Protein AF-A0A7C1ETW9-F1 (afdb_monomer)

Solvent-accessible surface area (backbone atoms only — not comparable to full-atom values): 16913 Å² total; per-residue (Å²): 111,70,70,61,53,53,51,49,53,52,51,53,52,51,51,51,52,53,52,58,60,68,68,52,69,71,75,33,22,72,54,24,80,70,18,34,13,41,80,40,80,88,34,88,60,60,20,24,70,66,43,73,58,53,55,45,77,52,32,39,88,67,91,63,91,56,88,78,42,57,6,55,60,58,60,41,46,65,45,70,91,79,63,48,72,44,74,64,45,57,47,67,45,65,54,98,47,39,78,66,53,90,53,72,41,72,74,37,26,54,56,47,34,53,24,32,33,62,46,38,70,42,66,44,74,57,64,57,84,84,54,42,91,73,77,72,52,47,41,37,42,94,58,42,38,42,67,65,42,52,50,41,60,48,101,83,70,48,78,39,75,17,97,57,34,68,20,47,40,81,78,39,51,60,95,80,49,83,76,40,75,46,82,89,52,39,39,58,52,45,42,74,74,72,28,40,38,44,49,76,82,66,39,92,87,77,72,52,70,97,68,101,74,88,83,76,61,44,41,30,55,44,58,48,33,43,71,25,67,75,35,36,79,74,58,32,44,42,81,72,53,98,59,60,50,36,74,97,82,49,38,28,34,33,57,60,30,53,33,31,70,39,41,29,25,74,36,57,92,78,76,20,42,62,56,19,60,84,26,26,66,53,46,48,63,94,49,48,47,56,58,26,37,30,64,130

Radius of gyration: 21.65 Å; Cα contacts (8 Å, |Δi|>4): 475; chains: 1; bounding box: 53×73×48 Å

Foldseek 3Di:
DVVVVVVVVVVVVVVVVVVVVVVDDQQLLCQACQQQACPPPVNPFRHWVFHHDRCQLFAPPDPADDPPGGFFDLQWDQPVVVRDTFGAAEQFADDPLFDGDRGADPQQSSLCCFLQLAHFSQRTNDDPPRQDDDDCSTHTPPRCRHRNSLWDAPPVRHTPRRPSNQFDCVVAVPPPCPPQPDPPDRVNVCCRPPHTYNDDDAPPVPGDDPDDPNDATFQTQQVSLQPGVVSCVPFVWDAFDQFAADDPVSRGHHPRRFADSSQAQDCVVVVHNVLSPPRTSDGCVVHVVVVRTHDD

Structure (mmCIF, N/CA/C/O backbone):
data_AF-A0A7C1ETW9-F1
#
_entry.id   AF-A0A7C1ETW9-F1
#
loop_
_atom_site.group_PDB
_atom_site.id
_atom_site.type_symbol
_atom_site.label_atom_id
_atom_site.label_alt_id
_atom_site.label_comp_id
_atom_site.label_asym_id
_atom_site.label_entity_id
_atom_site.label_seq_id
_atom_site.pdbx_PDB_ins_code
_atom_site.Cartn_x
_atom_site.Cartn_y
_atom_site.Cartn_z
_atom_site.occupancy
_atom_site.B_iso_or_equiv
_atom_site.auth_seq_id
_atom_site.auth_comp_id
_atom_site.auth_asym_id
_atom_site.auth_atom_id
_atom_site.pdbx_PDB_model_num
ATOM 1 N N . MET A 1 1 ? 30.044 -45.423 -2.622 1.00 66.69 1 MET A N 1
ATOM 2 C CA . MET A 1 1 ? 30.093 -43.988 -2.245 1.00 66.69 1 MET A CA 1
ATOM 3 C C . MET A 1 1 ? 29.626 -43.046 -3.354 1.00 66.69 1 MET A C 1
ATOM 5 O O . MET A 1 1 ? 28.682 -42.313 -3.108 1.00 66.69 1 MET A O 1
ATOM 9 N N . LYS A 1 2 ? 30.180 -43.100 -4.577 1.00 70.44 2 LYS A N 1
ATOM 10 C CA . LYS A 1 2 ? 29.860 -42.156 -5.676 1.00 70.44 2 LYS A CA 1
ATOM 11 C C . LYS A 1 2 ? 28.358 -41.990 -5.989 1.00 70.44 2 LYS A C 1
ATOM 13 O O . LYS A 1 2 ? 27.883 -40.871 -6.111 1.00 70.44 2 LYS A O 1
ATOM 18 N N . ARG A 1 3 ? 27.584 -43.083 -6.014 1.00 74.62 3 ARG A N 1
ATOM 19 C CA . ARG A 1 3 ? 26.132 -43.047 -6.294 1.00 74.62 3 ARG A CA 1
ATOM 20 C C . ARG A 1 3 ? 25.307 -42.333 -5.210 1.00 74.62 3 ARG A C 1
ATOM 22 O O . ARG A 1 3 ? 24.338 -41.666 -5.540 1.00 74.62 3 ARG A O 1
ATOM 29 N N . LYS A 1 4 ? 25.712 -42.433 -3.936 1.00 75.75 4 LYS A N 1
ATOM 30 C CA . LYS A 1 4 ? 25.051 -41.734 -2.817 1.00 75.75 4 LYS A CA 1
ATOM 31 C C . LYS A 1 4 ? 25.375 -40.234 -2.818 1.00 75.75 4 LYS A C 1
ATOM 33 O O . LYS A 1 4 ? 24.502 -39.434 -2.523 1.00 75.75 4 LYS A O 1
ATOM 38 N N . VAL A 1 5 ? 26.598 -39.869 -3.215 1.00 81.56 5 VAL A N 1
ATOM 39 C CA . VAL A 1 5 ? 27.032 -38.466 -3.355 1.00 81.56 5 VAL A CA 1
ATOM 40 C C . VAL A 1 5 ? 26.289 -37.767 -4.496 1.0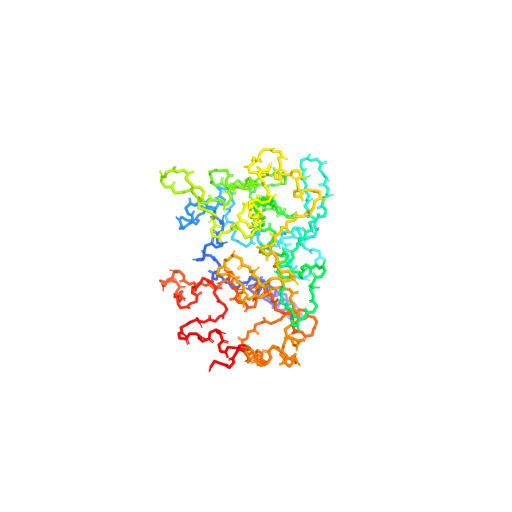0 81.56 5 VAL A C 1
ATOM 42 O O . VAL A 1 5 ? 25.775 -36.674 -4.302 1.00 81.56 5 VAL A O 1
ATOM 45 N N . ILE A 1 6 ? 26.151 -38.420 -5.656 1.00 86.44 6 ILE A N 1
ATOM 46 C CA . ILE A 1 6 ? 25.384 -37.872 -6.790 1.00 86.44 6 ILE A CA 1
ATOM 47 C C . ILE A 1 6 ? 23.911 -37.682 -6.409 1.00 86.44 6 ILE A C 1
ATOM 49 O O . ILE A 1 6 ? 23.342 -36.631 -6.686 1.00 86.44 6 ILE A O 1
ATOM 53 N N . LEU A 1 7 ? 23.309 -38.664 -5.728 1.00 86.88 7 LEU A N 1
ATOM 54 C CA . LEU A 1 7 ? 21.920 -38.566 -5.275 1.00 86.88 7 LEU A CA 1
ATOM 55 C C . LEU A 1 7 ? 21.718 -37.381 -4.318 1.00 86.88 7 LEU A C 1
ATOM 57 O O . LEU A 1 7 ? 20.738 -36.659 -4.447 1.00 86.88 7 LEU A O 1
ATOM 61 N N . PHE A 1 8 ? 22.659 -37.158 -3.396 1.00 88.69 8 PHE A N 1
ATOM 62 C CA . PHE A 1 8 ? 22.606 -36.041 -2.454 1.00 88.69 8 PHE A CA 1
ATOM 63 C C . PHE A 1 8 ? 22.725 -34.684 -3.159 1.00 88.69 8 PHE A C 1
ATOM 65 O O . PHE A 1 8 ? 21.945 -33.786 -2.871 1.00 88.69 8 PHE A O 1
ATOM 72 N N . ILE A 1 9 ? 23.636 -34.543 -4.128 1.00 89.81 9 ILE A N 1
ATOM 73 C CA . ILE A 1 9 ? 23.789 -33.303 -4.911 1.00 89.81 9 ILE A CA 1
ATOM 74 C C . ILE A 1 9 ? 22.510 -32.994 -5.697 1.00 89.81 9 ILE A C 1
ATOM 76 O O . ILE A 1 9 ? 22.039 -31.861 -5.671 1.00 89.81 9 ILE A O 1
ATOM 80 N N . VAL A 1 10 ? 21.920 -33.998 -6.352 1.00 91.69 10 VAL A N 1
ATOM 81 C CA . VAL A 1 10 ? 20.666 -33.831 -7.102 1.00 91.69 10 VAL A CA 1
ATOM 82 C C . VAL A 1 10 ? 19.517 -33.452 -6.168 1.00 91.69 10 VAL A C 1
ATOM 84 O O . VAL A 1 10 ? 18.762 -32.539 -6.487 1.00 91.69 10 VAL A O 1
ATOM 87 N N . LEU A 1 11 ? 19.405 -34.092 -4.999 1.00 89.56 11 LEU A N 1
ATOM 88 C CA . LEU A 1 11 ? 18.359 -33.775 -4.026 1.00 89.56 11 LEU A CA 1
ATOM 89 C C . LEU A 1 11 ? 18.502 -32.341 -3.496 1.00 89.56 11 LEU A C 1
ATOM 91 O O . LEU A 1 11 ? 17.522 -31.607 -3.465 1.00 89.56 11 LEU A O 1
ATOM 95 N N . SER A 1 12 ? 19.720 -31.917 -3.151 1.00 83.25 12 SER A N 1
ATOM 96 C CA . SER A 1 12 ? 20.008 -30.547 -2.710 1.00 83.25 12 SER A CA 1
ATOM 97 C C . SER A 1 12 ? 19.714 -29.517 -3.801 1.00 83.25 12 SER A C 1
ATOM 99 O O . SER A 1 12 ? 19.160 -28.460 -3.511 1.00 83.25 12 SER A O 1
ATOM 101 N N . PHE A 1 13 ? 20.018 -29.835 -5.062 1.00 85.31 13 PHE A N 1
ATOM 102 C CA . PHE A 1 13 ? 19.716 -28.966 -6.200 1.00 85.31 13 PHE A CA 1
ATOM 103 C C . PHE A 1 13 ? 18.203 -28.850 -6.442 1.00 85.31 13 PHE A C 1
ATOM 105 O O . PHE A 1 13 ? 17.694 -27.751 -6.645 1.00 85.31 13 PHE A O 1
ATOM 112 N N . ILE A 1 14 ? 17.463 -29.960 -6.335 1.00 82.50 14 ILE A N 1
ATOM 113 C CA . ILE A 1 14 ? 15.994 -29.970 -6.410 1.00 82.50 14 ILE A CA 1
ATOM 114 C C . ILE A 1 14 ? 15.392 -29.161 -5.256 1.00 82.50 14 ILE A C 1
ATOM 116 O O . ILE A 1 14 ? 14.506 -28.346 -5.493 1.00 82.50 14 ILE A O 1
ATOM 120 N N . ILE A 1 15 ? 15.892 -29.324 -4.029 1.00 81.06 15 ILE A N 1
ATOM 121 C CA . ILE A 1 15 ? 15.436 -28.554 -2.862 1.00 81.06 15 ILE A CA 1
ATOM 122 C C . ILE A 1 15 ? 15.690 -27.054 -3.068 1.00 81.06 15 ILE A C 1
ATOM 124 O O . ILE A 1 15 ? 14.794 -26.259 -2.799 1.00 81.06 15 ILE A O 1
ATOM 128 N N . MET A 1 16 ? 16.848 -26.661 -3.613 1.00 69.25 16 MET A N 1
ATOM 129 C CA . MET A 1 16 ? 17.135 -25.263 -3.970 1.00 69.25 16 MET A CA 1
ATOM 130 C C . MET A 1 16 ? 16.163 -24.718 -5.023 1.00 69.25 16 MET A C 1
ATOM 132 O O . MET A 1 16 ? 15.651 -23.614 -4.861 1.00 69.25 16 MET A O 1
ATOM 136 N N . ILE A 1 17 ? 15.876 -25.483 -6.083 1.00 67.69 17 ILE A N 1
ATOM 137 C CA . ILE A 1 17 ? 14.927 -25.083 -7.137 1.00 67.69 17 ILE A CA 1
ATOM 138 C C . ILE A 1 17 ? 13.514 -24.919 -6.569 1.00 67.69 17 ILE A C 1
ATOM 140 O O . ILE A 1 17 ? 12.827 -23.947 -6.880 1.00 67.69 17 ILE A O 1
ATOM 144 N N . VAL A 1 18 ? 13.085 -25.845 -5.712 1.00 60.91 18 VAL A N 1
ATOM 145 C CA . VAL A 1 18 ? 11.775 -25.795 -5.059 1.00 60.91 18 VAL A CA 1
ATOM 146 C C . VAL A 1 18 ? 11.687 -24.581 -4.127 1.00 60.91 18 VAL A C 1
ATOM 148 O O . VAL A 1 18 ? 10.698 -23.855 -4.178 1.00 60.91 18 VAL A O 1
ATOM 151 N N . TYR A 1 19 ? 12.738 -24.277 -3.359 1.00 53.50 19 TYR A N 1
ATOM 152 C CA . TYR A 1 19 ? 12.796 -23.072 -2.521 1.00 53.50 19 TYR A CA 1
ATOM 153 C C . TYR A 1 19 ? 12.704 -21.773 -3.338 1.00 53.50 19 TYR A C 1
ATOM 155 O O . TYR A 1 19 ? 11.988 -20.852 -2.950 1.00 53.50 19 TYR A O 1
ATOM 163 N N . GLN A 1 20 ? 13.362 -21.709 -4.501 1.00 45.72 20 GLN A N 1
ATOM 164 C CA . GLN A 1 20 ? 13.282 -20.559 -5.414 1.00 45.72 20 GLN A CA 1
ATOM 165 C C . GLN A 1 20 ? 11.870 -20.375 -6.003 1.00 45.72 20 GLN A C 1
ATOM 167 O O . GLN A 1 20 ? 11.458 -19.252 -6.292 1.00 45.72 20 GLN A O 1
ATOM 172 N N . ALA A 1 21 ? 11.104 -21.459 -6.169 1.00 43.53 21 ALA A N 1
ATOM 173 C CA . ALA A 1 21 ? 9.725 -21.401 -6.655 1.00 43.53 21 ALA A CA 1
ATOM 174 C C . ALA A 1 21 ? 8.744 -20.852 -5.602 1.00 43.53 21 ALA A C 1
ATOM 176 O O . ALA A 1 21 ? 7.799 -20.159 -5.971 1.00 43.53 21 ALA A O 1
ATOM 177 N N . PHE A 1 22 ? 8.994 -21.100 -4.311 1.00 45.12 22 PHE A N 1
ATOM 178 C CA . PHE A 1 22 ? 8.210 -20.537 -3.201 1.00 45.12 22 PHE A CA 1
ATOM 179 C C . PHE A 1 22 ? 8.608 -19.100 -2.826 1.00 45.12 22 PHE A C 1
ATOM 181 O O . PHE A 1 22 ? 7.833 -18.407 -2.175 1.00 45.12 22 PHE A O 1
ATOM 188 N N . ALA A 1 23 ? 9.787 -18.631 -3.252 1.00 41.75 23 ALA A N 1
ATOM 189 C CA . ALA A 1 23 ? 10.237 -17.250 -3.052 1.00 41.75 23 ALA A CA 1
ATOM 190 C C . ALA A 1 23 ? 9.573 -16.238 -4.009 1.00 41.75 23 ALA A C 1
ATOM 192 O O . ALA A 1 23 ? 9.702 -15.029 -3.822 1.00 41.75 23 ALA A O 1
ATOM 193 N N . LYS A 1 24 ? 8.845 -16.708 -5.031 1.00 45.66 24 LYS A N 1
ATOM 194 C CA . LYS A 1 24 ? 7.970 -15.852 -5.835 1.00 45.66 24 LYS A CA 1
ATOM 195 C C . LYS A 1 24 ? 6.679 -15.638 -5.047 1.00 45.66 24 LYS A C 1
ATOM 197 O O . LYS A 1 24 ? 5.930 -16.589 -4.838 1.00 45.66 24 LYS A O 1
ATOM 202 N N . GLY A 1 25 ? 6.417 -14.399 -4.623 1.00 49.47 25 GLY A N 1
ATOM 203 C CA . GLY A 1 25 ? 5.107 -14.003 -4.096 1.00 49.47 25 GLY A CA 1
ATOM 204 C C . GLY A 1 25 ? 3.966 -14.409 -5.049 1.00 49.47 25 GLY A C 1
ATOM 205 O O . GLY A 1 25 ? 4.223 -14.754 -6.210 1.00 49.47 25 GLY A O 1
ATOM 206 N N . PRO A 1 26 ? 2.702 -14.412 -4.594 1.00 57.88 26 PRO A N 1
ATOM 207 C CA . PRO A 1 26 ? 1.588 -14.924 -5.384 1.00 57.88 26 PRO A CA 1
ATOM 208 C C . PRO A 1 26 ? 1.563 -14.286 -6.781 1.00 57.88 26 PRO A C 1
ATOM 210 O O . PRO A 1 26 ? 1.490 -13.068 -6.930 1.00 57.88 26 PRO A O 1
ATOM 213 N N . SER A 1 27 ? 1.612 -15.117 -7.826 1.00 63.97 27 SER A N 1
ATOM 214 C CA . SER A 1 27 ? 1.715 -14.673 -9.231 1.00 63.97 27 SER A CA 1
ATOM 215 C C . SER A 1 27 ? 0.541 -13.814 -9.734 1.00 63.97 27 SER A C 1
ATOM 217 O O . SER A 1 27 ? 0.575 -13.328 -10.865 1.00 63.97 27 SER A O 1
ATOM 219 N N . GLY A 1 28 ? -0.484 -13.604 -8.901 1.00 78.00 28 GLY A N 1
ATOM 220 C CA . GLY A 1 28 ? -1.681 -12.838 -9.223 1.00 78.00 28 GLY A CA 1
ATOM 221 C C . GLY A 1 28 ? -1.401 -11.380 -9.583 1.00 78.00 28 GLY A C 1
ATOM 222 O O . GLY A 1 28 ? -2.095 -10.851 -10.448 1.00 78.00 28 GLY A O 1
ATOM 223 N N . VAL A 1 29 ? -0.333 -10.772 -9.038 1.00 85.44 29 VAL A N 1
ATOM 224 C CA . VAL A 1 29 ? 0.056 -9.379 -9.341 1.00 85.44 29 VAL A CA 1
ATOM 225 C C . VAL A 1 29 ? 0.230 -9.127 -10.841 1.00 85.44 29 VAL A C 1
ATOM 227 O O . VAL A 1 29 ? -0.135 -8.058 -11.313 1.00 85.44 29 VAL A O 1
ATOM 230 N N . ARG A 1 30 ? 0.675 -10.124 -11.627 1.00 86.06 30 ARG A N 1
ATOM 231 C CA . ARG A 1 30 ? 0.814 -10.021 -13.097 1.00 86.06 30 ARG A CA 1
ATOM 232 C C . ARG A 1 30 ? -0.494 -9.620 -13.786 1.00 86.06 30 ARG A C 1
ATOM 234 O O . ARG A 1 30 ? -0.464 -9.051 -14.874 1.00 86.06 30 ARG A O 1
ATOM 241 N N . TYR A 1 31 ? -1.626 -9.954 -13.186 1.00 80.94 31 TYR A N 1
ATOM 242 C CA . TYR A 1 31 ? -2.938 -9.681 -13.745 1.00 80.94 31 TYR A CA 1
ATOM 243 C C . TYR A 1 31 ? -3.564 -8.416 -13.165 1.00 80.94 31 TYR A C 1
ATOM 245 O O . TYR A 1 31 ? -4.655 -8.053 -13.578 1.00 80.94 31 TYR A O 1
ATOM 253 N N . THR A 1 32 ? -2.922 -7.738 -12.212 1.00 77.94 32 THR A N 1
ATOM 254 C CA . THR A 1 32 ? -3.498 -6.562 -11.554 1.00 77.94 32 THR A CA 1
ATOM 255 C C . THR A 1 32 ? -3.031 -5.262 -12.198 1.00 77.94 32 THR A C 1
ATOM 257 O O . THR A 1 32 ? -2.129 -5.217 -13.036 1.00 77.94 32 THR A O 1
ATOM 260 N N . ARG A 1 33 ? -3.643 -4.159 -11.759 1.00 76.12 33 ARG A N 1
ATOM 261 C CA . ARG A 1 33 ? -3.194 -2.800 -12.093 1.00 76.12 33 ARG A CA 1
ATOM 262 C C . ARG A 1 33 ? -1.789 -2.481 -11.553 1.00 76.12 33 ARG A C 1
ATOM 264 O O . ARG A 1 33 ? -1.193 -1.531 -12.034 1.00 76.12 33 ARG A O 1
ATOM 271 N N . HIS A 1 34 ? -1.266 -3.266 -10.606 1.00 82.31 34 HIS A N 1
ATOM 272 C CA . HIS A 1 34 ? 0.092 -3.119 -10.070 1.00 82.31 34 HIS A CA 1
ATOM 273 C C . HIS A 1 34 ? 1.148 -3.883 -10.885 1.00 82.31 34 HIS A C 1
ATOM 275 O O . HIS A 1 34 ? 2.325 -3.864 -10.534 1.00 82.31 34 HIS A O 1
ATOM 281 N N . ASN A 1 35 ? 0.772 -4.541 -11.988 1.00 85.88 35 ASN A N 1
ATOM 282 C CA . ASN A 1 35 ? 1.758 -5.014 -12.951 1.00 85.88 35 ASN A CA 1
ATOM 283 C C . ASN A 1 35 ? 2.288 -3.834 -13.778 1.00 85.88 35 ASN A C 1
ATOM 285 O O . ASN A 1 35 ? 1.656 -3.401 -14.739 1.00 85.88 35 ASN A O 1
ATOM 289 N N . LEU A 1 36 ? 3.468 -3.341 -13.414 1.00 86.56 36 LEU A N 1
ATOM 290 C CA . LEU A 1 36 ? 4.122 -2.224 -14.097 1.00 86.56 36 LEU A CA 1
ATOM 291 C C . LEU A 1 36 ? 5.063 -2.681 -15.222 1.00 86.56 36 LEU A C 1
ATOM 293 O O . LEU A 1 36 ? 5.757 -1.853 -15.806 1.00 86.56 36 LEU A O 1
ATOM 297 N N . ALA A 1 37 ? 5.112 -3.977 -15.543 1.00 88.12 37 ALA A N 1
ATOM 298 C CA . ALA A 1 37 ? 5.951 -4.469 -16.626 1.00 88.12 37 ALA A CA 1
ATOM 299 C C . ALA A 1 37 ? 5.472 -3.951 -17.991 1.00 88.12 37 ALA A C 1
ATOM 301 O O . ALA A 1 37 ? 4.276 -3.777 -18.238 1.00 88.12 37 ALA A O 1
ATOM 302 N N . ASN A 1 38 ? 6.410 -3.759 -18.912 1.00 88.62 38 ASN A N 1
ATOM 303 C CA . ASN A 1 38 ? 6.169 -3.130 -20.209 1.00 88.62 38 ASN A CA 1
ATOM 304 C C . ASN A 1 38 ? 5.185 -3.863 -21.122 1.00 88.62 38 ASN A C 1
ATOM 306 O O . ASN A 1 38 ? 4.503 -3.240 -21.940 1.00 88.62 38 ASN A O 1
ATOM 310 N N . TRP A 1 39 ? 5.058 -5.172 -20.936 1.00 88.50 39 TRP A N 1
ATOM 311 C CA . TRP A 1 39 ? 4.112 -6.015 -21.648 1.00 88.50 39 TRP A CA 1
ATOM 312 C C . TRP A 1 39 ? 2.695 -5.973 -21.062 1.00 88.50 39 TRP A C 1
ATOM 314 O O . TRP A 1 39 ? 1.794 -6.564 -21.656 1.00 88.50 39 TRP A O 1
ATOM 324 N N . ASN A 1 40 ? 2.454 -5.293 -19.932 1.00 84.88 40 ASN A N 1
ATOM 325 C CA . ASN A 1 40 ? 1.104 -5.139 -19.393 1.00 84.88 40 ASN A CA 1
ATOM 326 C C . ASN A 1 40 ? 0.283 -4.137 -20.211 1.00 84.88 40 ASN A C 1
ATOM 328 O O . ASN A 1 40 ? 0.092 -2.987 -19.828 1.00 84.88 40 ASN A O 1
ATOM 332 N N . THR A 1 41 ? -0.275 -4.586 -21.326 1.00 70.88 41 THR A N 1
ATOM 333 C CA . THR A 1 41 ? -1.112 -3.748 -22.191 1.00 70.88 41 THR A CA 1
ATOM 334 C C . THR A 1 41 ? -2.439 -3.326 -21.552 1.00 70.88 41 THR A C 1
ATOM 336 O O . THR A 1 41 ? -3.121 -2.496 -22.132 1.00 70.88 41 THR A O 1
ATOM 339 N N . ASN A 1 42 ? -2.803 -3.858 -20.376 1.00 64.38 42 ASN A N 1
ATOM 340 C CA . ASN A 1 42 ? -4.001 -3.459 -19.625 1.00 64.38 42 ASN A CA 1
ATOM 341 C C . ASN A 1 42 ? -3.753 -2.260 -18.683 1.00 64.38 42 ASN A C 1
ATOM 343 O O . ASN A 1 42 ? -4.680 -1.791 -18.016 1.00 64.38 42 ASN A O 1
ATOM 347 N N . ALA A 1 43 ? -2.505 -1.798 -18.555 1.00 65.12 43 ALA A N 1
ATOM 348 C CA . ALA A 1 43 ? -2.139 -0.603 -17.801 1.00 65.12 43 ALA A CA 1
ATOM 349 C C . ALA A 1 43 ? -1.872 0.549 -18.776 1.00 65.12 43 ALA A C 1
ATOM 351 O O . ALA A 1 43 ? -0.763 0.698 -19.282 1.00 65.12 43 ALA A O 1
ATOM 352 N N . ASP A 1 44 ? -2.901 1.349 -19.053 1.00 59.16 44 ASP A N 1
ATOM 353 C CA . ASP A 1 44 ? -2.871 2.355 -20.124 1.00 59.16 44 ASP A CA 1
ATOM 354 C C . ASP A 1 44 ? -1.942 3.548 -19.828 1.00 59.16 44 ASP A C 1
ATOM 356 O O . ASP A 1 44 ? -1.405 4.136 -20.762 1.00 59.16 44 ASP A O 1
ATOM 360 N N . HIS A 1 45 ? -1.713 3.870 -18.546 1.00 62.47 45 HIS A N 1
ATOM 361 C CA . HIS A 1 45 ? -1.008 5.096 -18.128 1.00 62.47 45 HIS A CA 1
ATOM 362 C C . HIS A 1 45 ? 0.166 4.873 -17.158 1.00 62.47 45 HIS A C 1
ATOM 364 O O . HIS A 1 45 ? 1.050 5.713 -17.082 1.00 62.47 45 HIS A O 1
ATOM 370 N N . PHE A 1 46 ? 0.222 3.740 -16.448 1.00 74.25 46 PHE A N 1
ATOM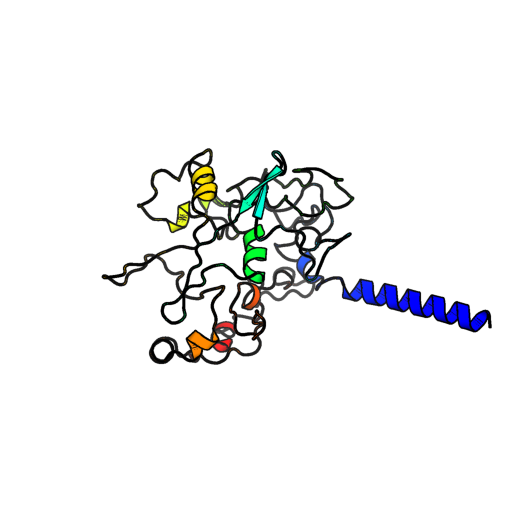 371 C CA . PHE A 1 46 ? 1.208 3.504 -15.382 1.00 74.25 46 PHE A CA 1
ATOM 372 C C . PHE A 1 46 ? 1.901 2.154 -15.569 1.00 74.25 46 PHE A C 1
ATOM 374 O O . PHE A 1 46 ? 1.671 1.211 -14.819 1.00 74.25 46 PHE A O 1
ATOM 381 N N . ARG A 1 47 ? 2.721 2.036 -16.616 1.00 81.06 47 ARG A N 1
ATOM 382 C CA . ARG A 1 47 ? 3.636 0.901 -16.804 1.00 81.06 47 ARG A CA 1
ATOM 383 C C . ARG A 1 47 ? 4.968 1.373 -17.357 1.00 81.06 47 ARG A C 1
ATOM 385 O O . ARG A 1 47 ? 5.032 2.400 -18.038 1.00 81.06 47 ARG A O 1
ATOM 392 N N . SER A 1 48 ? 6.005 0.592 -17.096 1.00 86.69 48 SER A N 1
ATOM 393 C CA . SER A 1 48 ? 7.317 0.813 -17.671 1.00 86.69 48 SER A CA 1
ATOM 394 C C . SER A 1 48 ? 7.292 0.620 -19.189 1.00 86.69 48 SER A C 1
ATOM 396 O O . SER A 1 48 ? 6.480 -0.132 -19.716 1.00 86.69 48 SER A O 1
ATOM 398 N N . THR A 1 49 ? 8.186 1.270 -19.921 1.00 87.12 49 THR A N 1
ATOM 399 C CA . THR A 1 49 ? 8.414 1.016 -21.350 1.00 87.12 49 THR A CA 1
ATOM 400 C C . THR A 1 49 ? 9.559 0.032 -21.586 1.00 87.12 49 THR A C 1
ATOM 402 O O . THR A 1 49 ? 9.616 -0.595 -22.644 1.00 87.12 49 THR A O 1
ATOM 405 N N . ASN A 1 50 ? 10.443 -0.166 -20.606 1.00 87.25 50 ASN A N 1
ATOM 406 C CA . ASN A 1 50 ? 11.711 -0.869 -20.799 1.00 87.25 50 ASN A CA 1
ATOM 407 C C . ASN A 1 50 ? 12.039 -1.957 -19.759 1.00 87.25 50 ASN A C 1
ATOM 409 O O . ASN A 1 50 ? 13.016 -2.676 -19.947 1.00 87.25 50 ASN A O 1
ATOM 413 N N . VAL A 1 51 ? 11.208 -2.153 -18.732 1.00 87.94 51 VAL A N 1
ATOM 414 C CA . VAL A 1 51 ? 11.343 -3.240 -17.743 1.00 87.94 51 VAL A CA 1
ATOM 415 C C . VAL A 1 51 ? 10.261 -4.297 -17.956 1.00 87.94 51 VAL A C 1
ATOM 417 O O . VAL A 1 51 ? 9.082 -3.961 -18.067 1.00 87.94 51 VAL A O 1
ATOM 420 N N . ASN A 1 52 ? 10.635 -5.581 -17.994 1.00 88.56 52 ASN A N 1
ATOM 421 C CA . ASN A 1 52 ? 9.695 -6.689 -18.225 1.00 88.56 52 ASN A CA 1
ATOM 422 C C . ASN A 1 52 ? 9.355 -7.482 -16.948 1.00 88.56 52 ASN A C 1
ATOM 424 O O . ASN A 1 52 ? 8.398 -8.262 -16.929 1.00 88.56 52 ASN A O 1
ATOM 428 N N . GLU A 1 53 ? 10.127 -7.298 -15.882 1.00 87.56 53 GLU A N 1
ATOM 429 C CA . GLU A 1 53 ? 9.995 -8.035 -14.639 1.00 87.56 53 GLU A CA 1
ATOM 430 C C . GLU A 1 53 ? 8.874 -7.447 -13.773 1.00 87.56 53 GLU A C 1
ATOM 432 O O . GLU A 1 53 ? 8.917 -6.291 -13.378 1.00 87.56 53 GLU A O 1
ATOM 437 N N . VAL A 1 54 ? 7.869 -8.250 -13.419 1.00 87.25 54 VAL A N 1
ATOM 438 C CA . VAL A 1 54 ? 6.708 -7.760 -12.645 1.00 87.25 54 VAL A CA 1
ATOM 439 C C . VAL A 1 54 ? 7.084 -7.412 -11.207 1.00 87.25 54 VAL A C 1
ATOM 441 O O . VAL A 1 54 ? 6.648 -6.403 -10.667 1.00 87.25 54 VAL A O 1
ATOM 444 N N . CYS A 1 55 ? 7.886 -8.262 -10.566 1.00 87.12 55 CYS A N 1
ATOM 445 C CA . CYS A 1 55 ? 8.155 -8.142 -9.138 1.00 87.12 55 CYS A CA 1
ATOM 446 C C . CYS A 1 55 ? 9.214 -7.090 -8.812 1.00 87.12 55 CYS A C 1
ATOM 448 O O . CYS A 1 55 ? 9.246 -6.652 -7.671 1.00 87.12 55 CYS A O 1
ATOM 450 N N . VAL A 1 56 ? 10.062 -6.683 -9.768 1.00 85.75 56 VAL A N 1
ATOM 451 C CA . VAL A 1 56 ? 11.216 -5.811 -9.481 1.00 85.75 56 VAL A CA 1
ATOM 452 C C . VAL A 1 56 ? 10.788 -4.459 -8.919 1.00 85.75 56 VAL A C 1
ATOM 454 O O . VAL A 1 56 ? 11.470 -3.918 -8.062 1.00 85.75 56 VAL A O 1
ATOM 457 N N . PHE A 1 57 ? 9.621 -3.952 -9.317 1.00 85.00 57 PHE A N 1
ATOM 458 C CA . PHE A 1 57 ? 9.089 -2.680 -8.825 1.00 85.00 57 PHE A CA 1
ATOM 459 C C . PHE A 1 57 ? 8.759 -2.686 -7.327 1.00 85.00 57 PHE A C 1
ATOM 461 O O . PHE A 1 57 ? 8.690 -1.628 -6.708 1.00 85.00 57 PHE A O 1
ATOM 468 N N . CYS A 1 58 ? 8.562 -3.870 -6.743 1.00 86.38 58 CYS A N 1
ATOM 469 C CA . CYS A 1 58 ? 8.242 -4.032 -5.329 1.00 86.38 58 CYS A CA 1
ATOM 470 C C . CYS A 1 58 ? 9.379 -4.728 -4.584 1.00 86.38 58 CYS A C 1
ATOM 472 O O . CYS A 1 58 ? 9.804 -4.251 -3.541 1.00 86.38 58 CYS A O 1
ATOM 474 N N . HIS A 1 59 ? 9.885 -5.840 -5.115 1.00 86.38 59 HIS A N 1
ATOM 475 C CA . HIS A 1 59 ? 10.829 -6.735 -4.459 1.00 86.38 59 HIS A CA 1
ATOM 476 C C . HIS A 1 59 ? 12.212 -6.707 -5.092 1.00 86.38 59 HIS A C 1
ATOM 478 O O . HIS A 1 59 ? 12.352 -6.706 -6.314 1.00 86.38 59 HIS A O 1
ATOM 484 N N . THR A 1 60 ? 13.239 -6.728 -4.245 1.00 80.94 60 THR A N 1
ATOM 485 C CA . THR A 1 60 ? 14.634 -6.755 -4.680 1.00 80.94 60 THR A CA 1
ATOM 486 C C . THR A 1 60 ? 14.978 -8.146 -5.240 1.00 80.94 60 THR A C 1
ATOM 488 O O . THR A 1 60 ? 14.910 -9.124 -4.492 1.00 80.94 60 THR A O 1
ATOM 491 N N . PRO A 1 61 ? 15.377 -8.272 -6.522 1.00 68.56 61 PRO A N 1
ATOM 492 C CA . PRO A 1 61 ? 15.636 -9.567 -7.155 1.00 68.56 61 PRO A CA 1
ATOM 493 C C . PRO A 1 61 ? 17.019 -10.164 -6.831 1.00 68.56 61 PRO A C 1
ATOM 495 O O . PRO A 1 61 ? 17.167 -11.384 -6.871 1.00 68.56 61 PRO A O 1
ATOM 498 N N . HIS A 1 62 ? 18.024 -9.341 -6.497 1.00 61.94 62 HIS A N 1
ATOM 499 C CA . HIS A 1 62 ? 19.395 -9.770 -6.173 1.00 61.94 62 HIS A CA 1
ATOM 500 C C . HIS A 1 62 ? 20.022 -8.911 -5.066 1.00 61.94 62 HIS A C 1
ATOM 502 O O . HIS A 1 62 ? 19.639 -7.763 -4.888 1.00 61.94 62 HIS A O 1
ATOM 508 N N . MET A 1 63 ? 21.014 -9.467 -4.351 1.00 60.84 63 MET A N 1
ATOM 509 C CA . MET A 1 63 ? 21.830 -8.756 -3.343 1.00 60.84 63 MET A CA 1
ATOM 510 C C . MET A 1 63 ? 21.029 -8.083 -2.219 1.00 60.84 63 MET A C 1
ATOM 512 O O . MET A 1 63 ? 21.443 -7.079 -1.645 1.00 60.84 63 MET A O 1
ATOM 516 N N . ALA A 1 64 ? 19.879 -8.651 -1.878 1.00 61.97 64 ALA A N 1
ATOM 517 C CA . ALA A 1 64 ? 19.023 -8.082 -0.859 1.00 61.97 64 ALA A CA 1
ATOM 518 C C . ALA A 1 64 ? 19.641 -8.226 0.545 1.00 61.97 64 ALA A C 1
ATOM 520 O O . ALA A 1 64 ? 20.076 -9.311 0.935 1.00 61.97 64 ALA A O 1
ATOM 521 N N . ALA A 1 65 ? 19.661 -7.129 1.302 1.00 56.41 65 ALA A N 1
ATOM 522 C CA . ALA A 1 65 ? 20.376 -7.040 2.575 1.00 56.41 65 ALA A CA 1
ATOM 523 C C . ALA A 1 65 ? 19.545 -7.444 3.818 1.00 56.41 65 ALA A C 1
ATOM 525 O O . ALA A 1 65 ? 20.102 -7.502 4.913 1.00 56.41 65 ALA A O 1
ATOM 526 N N . GLY A 1 66 ? 18.244 -7.756 3.687 1.00 58.97 66 GLY A N 1
ATOM 527 C CA . GLY A 1 66 ? 17.388 -8.161 4.818 1.00 58.97 66 GLY A CA 1
ATOM 528 C C . GLY A 1 66 ? 15.895 -8.294 4.480 1.00 58.97 66 GLY A C 1
ATOM 529 O O . GLY A 1 66 ? 15.427 -7.714 3.507 1.00 58.97 66 GLY A O 1
ATOM 530 N N . TRP A 1 67 ? 15.153 -9.092 5.261 1.00 52.22 67 TRP A N 1
ATOM 531 C CA . TRP A 1 67 ? 13.739 -9.427 5.013 1.00 52.22 67 TRP A CA 1
ATOM 532 C C . TRP A 1 67 ? 12.742 -8.446 5.667 1.00 52.22 67 TRP A C 1
ATOM 534 O O . TRP A 1 67 ? 12.940 -8.106 6.834 1.00 52.22 67 TRP A O 1
ATOM 544 N N . PRO A 1 68 ? 11.619 -8.104 4.992 1.00 60.28 68 PRO A N 1
ATOM 545 C CA . PRO A 1 68 ? 11.283 -8.456 3.607 1.00 60.28 68 PRO A CA 1
ATOM 546 C C . PRO A 1 68 ? 12.089 -7.627 2.592 1.00 60.28 68 PRO A C 1
ATOM 548 O O . PRO A 1 68 ? 12.433 -6.474 2.829 1.00 60.28 68 PRO A O 1
ATOM 551 N N . LEU A 1 69 ? 12.394 -8.237 1.444 1.00 77.31 69 LEU A N 1
ATOM 552 C CA . LEU A 1 69 ? 13.292 -7.668 0.438 1.00 77.31 69 LEU A CA 1
ATOM 553 C C . LEU A 1 69 ? 12.550 -6.649 -0.447 1.00 77.31 69 LEU A C 1
ATOM 555 O O . LEU A 1 69 ? 12.219 -6.972 -1.588 1.00 77.31 69 LEU A O 1
ATOM 559 N N . TRP A 1 70 ? 12.243 -5.449 0.049 1.00 82.88 70 TRP A N 1
ATOM 560 C CA . TRP A 1 70 ? 11.676 -4.390 -0.799 1.00 82.88 70 TRP A CA 1
ATOM 561 C C . TRP A 1 70 ? 12.744 -3.757 -1.687 1.00 82.88 70 TRP A C 1
ATOM 563 O O . TRP A 1 70 ? 13.910 -3.660 -1.312 1.00 82.88 70 TRP A O 1
ATOM 573 N N . ASN A 1 71 ? 12.346 -3.342 -2.885 1.00 83.19 71 ASN A N 1
ATOM 574 C CA . ASN A 1 71 ? 13.194 -2.646 -3.849 1.00 83.19 71 ASN A CA 1
ATOM 575 C C . ASN A 1 71 ? 12.960 -1.135 -3.834 1.00 83.19 71 ASN A C 1
ATOM 577 O O . ASN A 1 71 ? 13.085 -0.466 -4.858 1.00 83.19 71 ASN A O 1
ATOM 581 N N . ARG A 1 72 ? 12.538 -0.608 -2.687 1.00 81.44 72 ARG A N 1
ATOM 582 C CA . ARG A 1 72 ? 12.124 0.778 -2.495 1.00 81.44 72 ARG A CA 1
ATOM 583 C C . ARG A 1 72 ? 12.718 1.280 -1.193 1.00 81.44 72 ARG A C 1
ATOM 585 O O . ARG A 1 72 ? 12.708 0.557 -0.197 1.00 81.44 72 ARG A O 1
ATOM 592 N N . ASP A 1 73 ? 13.183 2.517 -1.222 1.00 77.75 73 ASP A N 1
ATOM 593 C CA . ASP A 1 73 ? 13.555 3.246 -0.019 1.00 77.75 73 ASP A CA 1
ATOM 594 C C . ASP A 1 73 ? 12.253 3.812 0.583 1.00 77.75 73 ASP A C 1
ATOM 596 O O . ASP A 1 73 ? 11.434 4.398 -0.128 1.00 77.75 73 ASP A O 1
ATOM 600 N N . VAL A 1 74 ? 12.001 3.532 1.862 1.00 78.19 74 VAL A N 1
ATOM 601 C CA . VAL A 1 74 ? 10.707 3.801 2.530 1.00 78.19 74 VAL A CA 1
ATOM 602 C C . VAL A 1 74 ? 10.813 4.855 3.634 1.00 78.19 74 VAL A C 1
ATOM 604 O O . VAL A 1 74 ? 9.809 5.401 4.079 1.00 78.19 74 VAL A O 1
ATOM 607 N N . ASP A 1 75 ? 12.032 5.141 4.072 1.00 74.00 75 ASP A N 1
ATOM 608 C CA . ASP A 1 75 ? 12.403 6.061 5.145 1.00 74.00 75 ASP A CA 1
ATOM 609 C C . ASP A 1 75 ? 13.078 7.336 4.613 1.00 74.00 75 ASP A C 1
ATOM 611 O O . ASP A 1 75 ? 12.955 8.412 5.206 1.00 74.00 75 ASP A O 1
ATOM 615 N N . VAL A 1 76 ? 13.745 7.239 3.463 1.00 71.88 76 VAL A N 1
ATOM 616 C CA . VAL A 1 76 ? 14.406 8.358 2.790 1.00 71.88 76 VAL A CA 1
ATOM 617 C C . VAL A 1 76 ? 14.087 8.381 1.299 1.00 71.88 76 VAL A C 1
ATOM 619 O O . VAL A 1 76 ? 14.003 7.352 0.634 1.00 71.88 76 VAL A O 1
ATOM 622 N N . ARG A 1 77 ? 13.962 9.584 0.742 1.00 70.94 77 ARG A N 1
ATOM 623 C CA . ARG A 1 77 ? 14.059 9.820 -0.697 1.00 70.94 77 ARG A CA 1
ATOM 624 C C . ARG A 1 77 ? 15.512 10.057 -1.024 1.00 70.94 77 ARG A C 1
ATOM 626 O O . ARG A 1 77 ? 16.100 11.015 -0.533 1.00 70.94 77 ARG A O 1
ATOM 633 N N . VAL A 1 78 ? 16.072 9.237 -1.894 1.00 65.81 78 VAL A N 1
ATOM 634 C CA . VAL A 1 78 ? 17.373 9.534 -2.481 1.00 65.81 78 VAL A CA 1
ATOM 635 C C . VAL A 1 78 ? 17.131 10.184 -3.835 1.00 65.81 78 VAL A C 1
ATOM 637 O O . VAL A 1 78 ? 16.687 9.521 -4.774 1.00 65.81 78 VAL A O 1
ATOM 640 N N . ASP A 1 79 ? 17.435 11.477 -3.956 1.00 63.25 79 ASP A N 1
ATOM 641 C CA . ASP A 1 79 ? 17.675 12.053 -5.274 1.00 63.25 79 ASP A CA 1
ATOM 642 C C . ASP A 1 79 ? 18.965 11.438 -5.779 1.00 63.25 79 ASP A C 1
ATOM 644 O O . ASP A 1 79 ? 20.064 11.817 -5.380 1.00 63.25 79 ASP A O 1
ATOM 648 N N . ARG A 1 80 ? 18.839 10.452 -6.656 1.00 59.66 80 ARG A N 1
ATOM 649 C CA . ARG A 1 80 ? 20.024 9.752 -7.117 1.00 59.66 80 ARG A CA 1
ATOM 650 C C . ARG A 1 80 ? 20.893 10.624 -8.018 1.00 59.66 80 ARG A C 1
ATOM 652 O O . ARG A 1 80 ? 22.074 10.330 -8.129 1.00 59.66 80 ARG A O 1
ATOM 659 N N . THR A 1 81 ? 20.355 11.696 -8.612 1.00 56.00 81 THR A N 1
ATOM 660 C CA . THR A 1 81 ? 21.103 12.620 -9.489 1.00 56.00 81 THR A CA 1
ATOM 661 C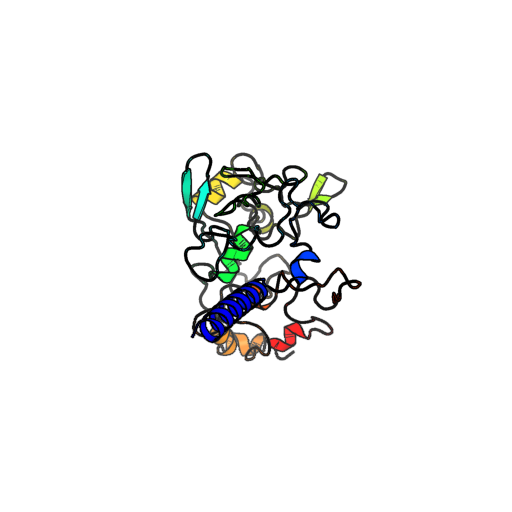 C . THR A 1 81 ? 22.134 13.401 -8.694 1.00 56.00 81 THR A C 1
ATOM 663 O O . THR A 1 81 ? 23.260 13.593 -9.145 1.00 56.00 81 THR A O 1
ATOM 666 N N . THR A 1 82 ? 21.746 13.839 -7.498 1.00 65.88 82 THR A N 1
ATOM 667 C CA . THR A 1 82 ? 22.608 14.604 -6.593 1.00 65.88 82 THR A CA 1
ATOM 668 C C . THR A 1 82 ? 23.219 13.746 -5.484 1.00 65.88 82 THR A C 1
ATOM 670 O O . THR A 1 82 ? 24.164 14.176 -4.831 1.00 65.88 82 THR A O 1
ATOM 673 N N . GLY A 1 83 ? 22.699 12.535 -5.269 1.00 64.25 83 GLY A N 1
ATOM 674 C CA . GLY A 1 83 ? 23.024 11.665 -4.138 1.00 64.25 83 GLY A CA 1
ATOM 675 C C . GLY A 1 83 ? 22.407 12.123 -2.811 1.00 64.25 83 GLY A C 1
ATOM 676 O O . GLY A 1 83 ? 22.680 11.517 -1.776 1.00 64.25 83 GLY A O 1
ATOM 677 N N . ASN A 1 84 ? 21.593 13.184 -2.816 1.00 67.25 84 ASN A N 1
ATOM 678 C CA . ASN A 1 84 ? 21.016 13.742 -1.600 1.00 67.25 84 ASN A CA 1
ATOM 679 C C . ASN A 1 84 ? 19.898 12.845 -1.069 1.00 67.25 84 ASN A C 1
ATOM 681 O O . ASN A 1 84 ? 18.933 12.554 -1.776 1.00 67.25 84 ASN A O 1
ATOM 685 N N . ALA A 1 85 ? 20.013 12.455 0.198 1.00 70.19 85 ALA A N 1
ATOM 686 C CA . ALA A 1 85 ? 18.968 11.745 0.917 1.00 70.19 85 ALA A CA 1
ATOM 687 C C . ALA A 1 85 ? 18.146 12.731 1.757 1.00 70.19 85 ALA A C 1
ATOM 689 O O . ALA A 1 85 ? 18.696 13.438 2.603 1.00 70.19 85 ALA A O 1
ATOM 690 N N . THR A 1 86 ? 16.833 12.765 1.546 1.00 69.62 86 THR A N 1
ATOM 691 C CA . THR A 1 86 ? 15.889 13.554 2.342 1.00 69.62 86 THR A CA 1
ATOM 692 C C . THR A 1 86 ? 14.931 12.619 3.083 1.00 69.62 86 THR A C 1
ATOM 694 O O . THR A 1 86 ? 14.308 11.760 2.455 1.00 69.62 86 THR A O 1
ATOM 697 N N . PRO A 1 87 ? 14.803 12.729 4.419 1.00 68.38 87 PRO A N 1
ATOM 698 C CA . PRO A 1 87 ? 13.836 11.937 5.170 1.00 68.38 87 PRO A CA 1
ATOM 699 C C . PRO A 1 87 ? 12.418 12.172 4.660 1.00 68.38 87 PRO A C 1
ATOM 701 O O . PRO A 1 87 ? 12.012 13.318 4.448 1.00 68.38 87 PRO A O 1
ATOM 704 N N . VAL A 1 88 ? 11.648 11.098 4.489 1.00 65.69 88 VAL A N 1
ATOM 705 C CA . VAL A 1 88 ? 10.231 11.240 4.155 1.00 65.69 88 VAL A CA 1
ATOM 706 C C . VAL A 1 88 ? 9.433 11.354 5.438 1.00 65.69 88 VAL A C 1
ATOM 708 O O . VAL A 1 88 ? 9.357 10.417 6.227 1.00 65.69 88 VAL A O 1
ATOM 711 N N . VAL A 1 89 ? 8.818 12.515 5.640 1.00 65.75 89 VAL A N 1
ATOM 712 C CA . VAL A 1 89 ? 7.915 12.744 6.766 1.00 65.75 89 VAL A CA 1
ATOM 713 C C . VAL A 1 89 ? 6.483 12.661 6.262 1.00 65.75 89 VAL A C 1
ATOM 715 O O . VAL A 1 89 ? 6.129 13.281 5.259 1.00 65.75 89 VAL A O 1
ATOM 718 N N . PHE A 1 90 ? 5.662 11.892 6.969 1.00 67.44 90 PHE A N 1
ATOM 719 C CA . PHE A 1 90 ? 4.238 11.766 6.699 1.00 67.44 90 PHE A CA 1
ATOM 720 C C . PHE A 1 90 ? 3.440 12.222 7.909 1.00 67.44 90 PHE A C 1
ATOM 722 O O . PHE A 1 90 ? 3.733 11.832 9.039 1.00 67.44 90 PHE A O 1
ATOM 729 N N . ILE A 1 91 ? 2.384 12.986 7.657 1.00 62.03 91 ILE A N 1
ATOM 730 C CA . ILE A 1 91 ? 1.354 13.263 8.653 1.00 62.03 91 ILE A CA 1
ATOM 731 C C . ILE A 1 91 ? 0.189 12.324 8.353 1.00 62.03 91 ILE A C 1
ATOM 733 O O . ILE A 1 91 ? -0.518 12.499 7.360 1.00 62.03 91 ILE A O 1
ATOM 737 N N . ALA A 1 92 ? 0.036 11.296 9.186 1.00 64.62 92 ALA A N 1
ATOM 738 C CA . ALA A 1 92 ? -0.993 10.279 9.027 1.00 64.62 92 ALA A CA 1
ATOM 739 C C . ALA A 1 92 ? -2.360 10.780 9.503 1.00 64.62 92 ALA A C 1
ATOM 741 O O . ALA A 1 92 ? -2.470 11.439 10.538 1.00 64.62 92 ALA A O 1
ATOM 742 N N . TYR A 1 93 ? -3.424 10.379 8.815 1.00 66.94 93 TYR A N 1
ATOM 743 C CA . TYR A 1 93 ? -4.765 10.466 9.377 1.00 66.94 93 TYR A CA 1
ATOM 744 C C . TYR A 1 93 ? -4.902 9.487 10.556 1.00 66.94 93 TYR A C 1
ATOM 746 O O . TYR A 1 93 ? -4.483 8.334 10.486 1.00 66.94 93 TYR A O 1
ATOM 754 N N . THR A 1 94 ? -5.523 9.947 11.645 1.00 64.69 94 THR A N 1
ATOM 755 C CA . THR A 1 94 ? -5.839 9.109 12.806 1.00 64.69 94 THR A CA 1
ATOM 756 C C . THR A 1 94 ? -7.262 9.328 13.320 1.00 64.69 94 THR A C 1
ATOM 758 O O . THR A 1 94 ? -7.957 10.299 12.993 1.00 64.69 94 THR A O 1
ATOM 761 N N . THR A 1 95 ? -7.677 8.443 14.215 1.00 69.25 95 THR A N 1
ATOM 762 C CA . THR A 1 95 ? -8.905 8.557 14.992 1.00 69.25 95 THR A CA 1
ATOM 763 C C . THR A 1 95 ? -8.653 9.152 16.381 1.00 69.25 95 THR A C 1
ATOM 765 O O . THR A 1 95 ? -7.547 9.095 16.901 1.00 69.25 95 THR A O 1
ATOM 768 N N . ASN A 1 96 ? -9.688 9.714 17.016 1.00 73.31 96 ASN A N 1
ATOM 769 C CA . ASN A 1 96 ? -9.591 10.256 18.383 1.00 73.31 96 ASN A CA 1
ATOM 770 C C . ASN A 1 96 ? -9.553 9.156 19.463 1.00 73.31 96 ASN A C 1
ATOM 772 O O . ASN A 1 96 ? -9.469 9.465 20.648 1.00 73.31 96 ASN A O 1
ATOM 776 N N . TYR A 1 97 ? -9.672 7.886 19.071 1.00 78.75 97 TYR A N 1
ATOM 777 C CA . TYR A 1 97 ? -9.808 6.758 19.998 1.00 78.75 97 TYR A CA 1
ATOM 778 C C . TYR A 1 97 ? -8.515 5.969 20.225 1.00 78.75 97 TYR A C 1
ATOM 780 O O . TYR A 1 97 ? -8.515 5.015 20.996 1.00 78.75 97 TYR A O 1
ATOM 788 N N . THR A 1 98 ? -7.418 6.374 19.589 1.00 81.88 98 THR A N 1
ATOM 789 C CA . THR A 1 98 ? -6.065 5.850 19.812 1.00 81.88 98 THR A CA 1
ATOM 790 C C . THR A 1 98 ? -5.066 6.993 19.629 1.00 81.88 98 THR A C 1
ATOM 792 O O . THR A 1 98 ? -5.367 7.931 18.885 1.00 81.88 98 THR A O 1
ATOM 795 N N . PRO A 1 99 ? -3.891 6.958 20.282 1.00 81.44 99 PRO A N 1
ATOM 796 C CA . PRO A 1 99 ? -2.837 7.929 20.018 1.00 81.44 99 PRO A CA 1
ATOM 797 C C . PRO A 1 99 ? -2.532 8.051 18.521 1.00 81.44 99 PRO A C 1
ATOM 799 O O . PRO A 1 99 ? -2.501 7.051 17.800 1.00 81.44 99 PRO A O 1
ATOM 802 N N . MET A 1 100 ? -2.325 9.288 18.063 1.00 74.06 100 MET A N 1
ATOM 803 C CA . MET A 1 100 ? -1.875 9.558 16.700 1.00 74.06 100 MET A CA 1
ATOM 804 C C . MET A 1 100 ? -0.501 8.920 16.488 1.00 74.06 100 MET A C 1
ATOM 806 O O . MET A 1 100 ? 0.376 9.117 17.334 1.00 74.06 100 MET A O 1
ATOM 810 N N . PRO A 1 101 ? -0.286 8.182 15.389 1.00 73.25 101 PRO A N 1
ATOM 811 C CA . PRO A 1 101 ? 1.039 7.679 15.091 1.00 73.25 101 PRO A CA 1
ATOM 812 C C . PRO A 1 101 ? 1.971 8.853 14.780 1.00 73.25 101 PRO A C 1
ATOM 814 O O . PRO A 1 101 ? 1.630 9.753 14.013 1.00 73.25 101 PRO A O 1
ATOM 817 N N . THR A 1 102 ? 3.154 8.848 15.390 1.00 70.88 102 THR A N 1
ATOM 818 C CA . THR A 1 102 ? 4.203 9.851 15.140 1.00 70.88 102 THR A CA 1
ATOM 819 C C . THR A 1 102 ? 4.988 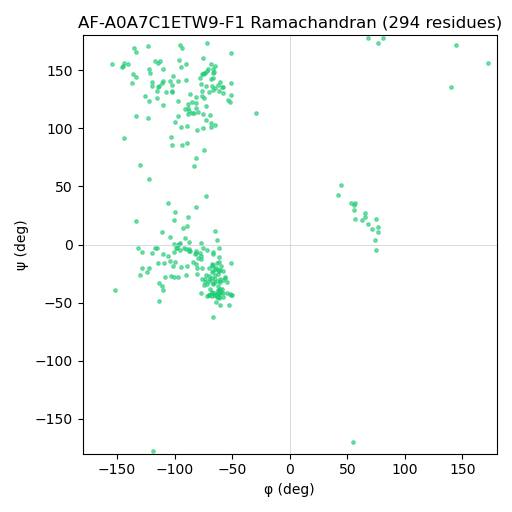9.571 13.855 1.00 70.88 102 THR A C 1
ATOM 821 O O . THR A 1 102 ? 5.751 10.419 13.407 1.00 70.88 102 THR A O 1
ATOM 824 N N . SER A 1 103 ? 4.812 8.383 13.274 1.00 75.75 103 SER A N 1
ATOM 825 C CA . SER A 1 103 ? 5.377 7.931 12.002 1.00 75.75 103 SER A CA 1
ATOM 826 C C . SER A 1 103 ? 4.478 6.848 11.407 1.00 75.75 103 SER A C 1
ATOM 828 O O . SER A 1 103 ? 3.790 6.146 12.147 1.00 75.75 103 SER A O 1
ATOM 830 N N . LEU A 1 104 ? 4.508 6.668 10.088 1.00 80.75 104 LEU A N 1
ATOM 831 C CA . LEU A 1 104 ? 3.858 5.517 9.459 1.00 80.75 104 LEU A CA 1
ATOM 832 C C . LEU A 1 104 ? 4.655 4.240 9.725 1.00 80.75 104 LEU A C 1
ATOM 834 O O . LEU A 1 104 ? 5.884 4.271 9.820 1.00 80.75 104 LEU A O 1
ATOM 838 N N . SER A 1 105 ? 3.951 3.117 9.826 1.00 83.19 105 SER A N 1
ATOM 839 C CA . SER A 1 105 ? 4.593 1.809 9.932 1.00 83.19 105 SER A CA 1
ATOM 840 C C . SER A 1 105 ? 5.151 1.366 8.582 1.00 83.19 105 SER A C 1
ATOM 842 O O . SER A 1 105 ? 4.719 1.819 7.520 1.00 83.19 105 SER A O 1
ATOM 844 N N . TYR A 1 106 ? 6.081 0.416 8.625 1.00 82.06 106 TYR A N 1
ATOM 845 C CA . TYR A 1 106 ? 6.819 -0.068 7.462 1.00 82.06 106 TYR A CA 1
ATOM 846 C C . TYR A 1 106 ? 5.928 -0.556 6.308 1.00 82.06 106 TYR A C 1
ATOM 848 O O . TYR A 1 106 ? 6.184 -0.237 5.147 1.00 82.06 106 TYR A O 1
ATOM 856 N N . GLU A 1 107 ? 4.848 -1.283 6.603 1.00 85.88 107 GLU A N 1
ATOM 857 C CA . GLU A 1 107 ? 3.939 -1.804 5.579 1.00 85.88 107 GLU A CA 1
ATOM 858 C C . GLU A 1 107 ? 3.165 -0.710 4.844 1.00 85.88 107 GLU A C 1
ATOM 860 O O . GLU A 1 107 ? 2.900 -0.842 3.651 1.00 85.88 107 GLU A O 1
ATOM 865 N N . THR A 1 108 ? 2.835 0.386 5.524 1.00 85.88 108 THR A N 1
ATOM 866 C CA . THR A 1 108 ? 2.222 1.552 4.885 1.00 85.88 108 THR A CA 1
ATOM 867 C C . THR A 1 108 ? 3.264 2.363 4.121 1.00 85.88 108 THR A C 1
ATOM 869 O O . THR A 1 108 ? 2.994 2.786 2.994 1.00 85.88 108 THR A O 1
ATOM 872 N N . LEU A 1 109 ? 4.464 2.548 4.686 1.00 83.19 109 LEU A N 1
ATOM 873 C CA . LEU A 1 109 ? 5.548 3.272 4.018 1.00 83.19 109 LEU A CA 1
ATOM 874 C C . LEU A 1 109 ? 5.925 2.640 2.672 1.00 83.19 109 LEU A C 1
ATOM 876 O O . LEU A 1 109 ? 6.274 3.360 1.745 1.00 83.19 109 LEU A O 1
ATOM 880 N N . LEU A 1 110 ? 5.780 1.321 2.513 1.00 84.81 110 LEU A N 1
ATOM 881 C CA . LEU A 1 110 ? 5.946 0.673 1.212 1.00 84.81 110 LEU A CA 1
ATOM 882 C C . LEU A 1 110 ? 4.948 1.189 0.170 1.00 84.81 110 LEU A C 1
ATOM 884 O O . LEU A 1 110 ? 5.355 1.570 -0.927 1.00 84.81 110 LEU A O 1
ATOM 888 N N . CYS A 1 111 ? 3.651 1.188 0.485 1.00 84.44 111 CYS A N 1
ATOM 889 C CA . CYS A 1 111 ? 2.626 1.711 -0.421 1.00 84.44 111 CYS A CA 1
ATOM 890 C C . CYS A 1 111 ? 2.926 3.177 -0.753 1.00 84.44 111 CYS A C 1
ATOM 892 O O . CYS A 1 111 ? 2.884 3.588 -1.911 1.00 84.44 111 CYS A O 1
ATOM 894 N N . MET A 1 112 ? 3.338 3.927 0.265 1.00 80.31 112 MET A N 1
ATOM 895 C CA . MET A 1 112 ? 3.732 5.326 0.154 1.00 80.31 112 MET A CA 1
ATOM 896 C C . MET A 1 112 ? 5.119 5.552 -0.425 1.00 80.31 112 MET A C 1
ATOM 898 O O . MET A 1 112 ? 5.526 6.689 -0.603 1.00 80.31 112 MET A O 1
ATOM 902 N N . SER A 1 113 ? 5.838 4.506 -0.808 1.00 79.56 113 SER A N 1
ATOM 903 C CA . SER A 1 113 ? 6.963 4.710 -1.702 1.00 79.56 113 SER A CA 1
ATOM 904 C C . SER A 1 113 ? 6.451 5.036 -3.103 1.00 79.56 113 SER A C 1
ATOM 906 O O . SER A 1 113 ? 7.157 5.714 -3.824 1.00 79.56 113 SER A O 1
ATOM 908 N N . CYS A 1 114 ? 5.249 4.608 -3.516 1.00 79.50 114 CYS A N 1
ATOM 909 C CA . CYS A 1 114 ? 4.711 4.840 -4.869 1.00 79.50 114 CYS A CA 1
ATOM 910 C C . CYS A 1 114 ? 3.483 5.763 -4.907 1.00 79.50 114 CYS A C 1
ATOM 912 O O . CYS A 1 114 ? 3.287 6.473 -5.886 1.00 79.50 114 CYS A O 1
ATOM 914 N N . HIS A 1 115 ? 2.643 5.727 -3.872 1.00 77.44 115 HIS A N 1
ATOM 915 C CA . HIS A 1 115 ? 1.335 6.401 -3.835 1.00 77.44 115 HIS A CA 1
ATOM 916 C C . HIS A 1 115 ? 1.364 7.798 -3.225 1.00 77.44 115 HIS A C 1
ATOM 918 O O . HIS A 1 115 ? 0.340 8.351 -2.833 1.00 77.44 115 HIS A O 1
ATOM 924 N N . ASP A 1 116 ? 2.549 8.352 -3.079 1.00 70.81 116 ASP A N 1
ATOM 925 C CA . ASP A 1 116 ? 2.770 9.529 -2.266 1.00 70.81 116 ASP A CA 1
ATOM 926 C C . ASP A 1 116 ? 2.748 10.838 -3.046 1.00 70.81 116 ASP A C 1
ATOM 928 O O . ASP A 1 116 ? 2.837 11.905 -2.453 1.00 70.81 116 ASP A O 1
ATOM 932 N N . GLY A 1 117 ? 2.633 10.748 -4.370 1.00 64.38 117 GLY A N 1
ATOM 933 C CA . GLY A 1 117 ? 2.601 11.894 -5.271 1.00 64.38 117 GLY A CA 1
ATOM 934 C C . GLY A 1 117 ? 3.963 12.554 -5.487 1.00 64.38 117 GLY A C 1
ATOM 935 O O . GLY A 1 117 ? 4.074 13.461 -6.312 1.00 64.38 117 GLY A O 1
ATOM 936 N N . VAL A 1 118 ? 5.021 12.110 -4.794 1.00 62.12 118 VAL A N 1
ATOM 937 C CA . VAL A 1 118 ? 6.328 12.794 -4.759 1.00 62.12 118 VAL A CA 1
ATOM 938 C C . VAL A 1 118 ? 7.503 11.862 -5.049 1.00 62.12 118 VAL A C 1
ATOM 940 O O . VAL A 1 118 ? 8.549 12.301 -5.517 1.00 62.12 118 VAL A O 1
ATOM 943 N N . SER A 1 119 ? 7.388 10.568 -4.788 1.00 67.06 119 SER A N 1
ATOM 944 C CA . SER A 1 119 ? 8.411 9.584 -5.120 1.00 67.06 119 SER A CA 1
ATOM 945 C C . SER A 1 119 ? 8.188 9.114 -6.549 1.00 67.06 119 SER A C 1
ATOM 947 O O . SER A 1 119 ? 7.097 8.683 -6.912 1.00 67.06 119 SER A O 1
ATOM 949 N N . SER A 1 120 ? 9.234 9.140 -7.373 1.00 67.62 120 SER A N 1
ATOM 950 C CA . SER A 1 120 ? 9.149 8.561 -8.715 1.00 67.62 120 SER A CA 1
ATOM 951 C C . SER A 1 120 ? 8.932 7.041 -8.638 1.00 67.62 120 SER A C 1
ATOM 953 O O . SER A 1 120 ? 9.618 6.322 -7.894 1.00 67.62 120 SER A O 1
ATOM 955 N N . MET A 1 121 ? 7.995 6.530 -9.443 1.00 74.56 121 MET A N 1
ATOM 956 C CA . MET A 1 121 ? 7.724 5.091 -9.580 1.00 74.56 121 MET A CA 1
ATOM 957 C C . MET A 1 121 ? 8.921 4.314 -10.164 1.00 74.56 121 MET A C 1
ATOM 959 O O . MET A 1 121 ? 9.011 3.102 -9.980 1.00 74.56 121 MET A O 1
ATOM 963 N N . GLY A 1 122 ? 9.858 4.995 -10.838 1.00 73.88 122 GLY A N 1
ATOM 964 C CA . GLY A 1 122 ? 11.047 4.392 -11.455 1.00 73.88 122 GLY A CA 1
ATOM 965 C C . GLY A 1 122 ? 12.273 4.266 -10.543 1.00 73.88 122 GLY A C 1
ATOM 966 O O . GLY A 1 122 ? 13.289 3.713 -10.960 1.00 73.88 122 GLY A O 1
ATOM 967 N N . VAL A 1 123 ? 12.217 4.762 -9.303 1.00 75.31 123 VAL A N 1
ATOM 968 C CA . VAL A 1 123 ? 13.383 4.805 -8.395 1.00 75.31 123 VAL A CA 1
ATOM 969 C C . VAL A 1 123 ? 13.485 3.524 -7.557 1.00 75.31 123 VAL A C 1
ATOM 971 O O . VAL A 1 123 ? 12.961 3.440 -6.452 1.00 75.31 123 VAL A O 1
ATOM 974 N N . LEU A 1 124 ? 14.148 2.489 -8.071 1.00 79.69 124 LEU A N 1
ATOM 975 C CA . LEU A 1 124 ? 14.271 1.194 -7.377 1.00 79.69 124 LEU A CA 1
ATOM 976 C C . LEU A 1 124 ? 15.625 0.999 -6.712 1.00 79.69 124 LEU A C 1
ATOM 978 O O . LEU A 1 124 ? 16.630 1.340 -7.317 1.00 79.69 124 LEU A O 1
ATOM 982 N N . HIS A 1 125 ? 15.695 0.477 -5.489 1.00 79.56 125 HIS A N 1
ATOM 983 C CA . HIS A 1 125 ? 16.962 0.280 -4.762 1.00 79.56 125 HIS A CA 1
ATOM 984 C C . HIS A 1 125 ? 18.013 -0.469 -5.605 1.00 79.56 125 HIS A C 1
ATOM 986 O O . HIS A 1 125 ? 19.159 -0.045 -5.700 1.00 79.56 125 HIS A O 1
ATOM 992 N N . ASN A 1 126 ? 17.577 -1.521 -6.296 1.00 79.38 126 ASN A N 1
ATOM 993 C CA . ASN A 1 126 ? 18.330 -2.294 -7.269 1.00 79.38 126 ASN A CA 1
ATOM 994 C C . ASN A 1 126 ? 17.601 -2.286 -8.613 1.00 79.38 126 ASN A C 1
ATOM 996 O O . ASN A 1 126 ? 16.449 -2.723 -8.717 1.00 79.38 126 ASN A O 1
ATOM 1000 N N . ASN A 1 127 ? 18.279 -1.839 -9.665 1.00 78.75 127 ASN A N 1
ATOM 1001 C CA . ASN A 1 127 ? 17.723 -1.916 -11.008 1.00 78.75 127 ASN A CA 1
ATOM 1002 C C . ASN A 1 127 ? 17.684 -3.368 -11.511 1.00 78.75 127 ASN A C 1
ATOM 1004 O O . ASN A 1 127 ? 18.527 -4.187 -11.132 1.00 78.75 127 ASN A O 1
ATOM 1008 N N . PRO A 1 128 ? 16.731 -3.710 -12.393 1.00 78.44 128 PRO A N 1
ATOM 1009 C CA . PRO A 1 128 ? 16.786 -4.974 -13.103 1.00 78.44 128 PRO A CA 1
ATOM 1010 C C . PRO A 1 128 ? 17.979 -5.001 -14.067 1.00 78.44 128 PRO A C 1
ATOM 1012 O O . PRO A 1 128 ? 18.336 -3.999 -14.689 1.00 78.44 128 PRO A O 1
ATOM 1015 N N . ASN A 1 129 ? 18.554 -6.191 -14.258 1.00 73.69 129 ASN A N 1
ATOM 1016 C CA . ASN A 1 129 ? 19.695 -6.400 -15.158 1.00 73.69 129 ASN A CA 1
ATOM 1017 C C . ASN A 1 129 ? 19.396 -5.972 -16.608 1.00 73.69 129 ASN A C 1
ATOM 1019 O O . ASN A 1 129 ? 20.317 -5.701 -17.372 1.00 73.69 129 ASN A O 1
ATOM 1023 N N . THR A 1 130 ? 18.117 -5.934 -16.990 1.00 74.69 130 THR A N 1
ATOM 1024 C CA . THR A 1 130 ? 17.633 -5.548 -18.322 1.00 74.69 130 THR A CA 1
ATOM 1025 C C . THR A 1 130 ? 17.856 -4.074 -18.656 1.00 74.69 130 THR A C 1
ATOM 1027 O O . THR A 1 130 ? 17.952 -3.745 -19.836 1.00 74.69 130 THR A O 1
ATOM 1030 N N . VAL A 1 131 ? 17.978 -3.198 -17.652 1.00 76.12 131 VAL A N 1
ATOM 1031 C CA . VAL A 1 131 ? 18.167 -1.747 -17.847 1.00 76.12 131 VAL A CA 1
ATOM 1032 C C . VAL A 1 131 ? 19.505 -1.226 -17.308 1.00 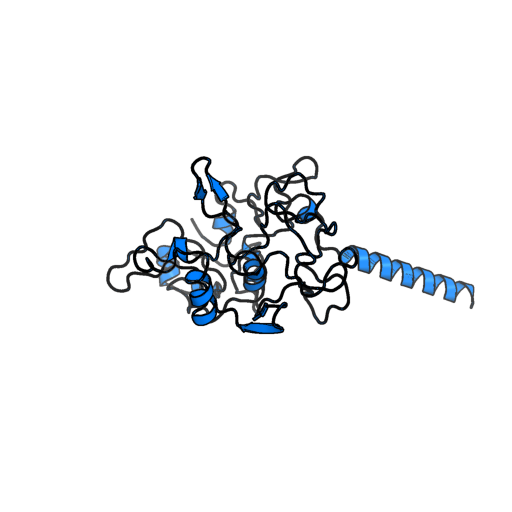76.12 131 VAL A C 1
ATOM 1034 O O . VAL A 1 131 ? 19.822 -0.055 -17.502 1.00 76.12 131 VAL A O 1
ATOM 1037 N N . GLY A 1 132 ? 20.310 -2.089 -16.677 1.00 70.62 132 GLY A N 1
ATOM 1038 C CA . GLY A 1 132 ? 21.628 -1.752 -16.131 1.00 70.62 132 GLY A CA 1
ATOM 1039 C C . GLY A 1 132 ? 21.594 -0.796 -14.931 1.00 70.62 132 GLY A C 1
ATOM 1040 O O . GLY A 1 132 ? 20.540 -0.310 -14.507 1.00 70.62 132 GLY A O 1
ATOM 1041 N N . ASP A 1 133 ? 22.772 -0.509 -14.380 1.00 66.56 133 ASP A N 1
ATOM 1042 C CA . ASP A 1 133 ? 22.933 0.390 -13.232 1.00 66.56 133 ASP A CA 1
ATOM 1043 C C . ASP A 1 133 ? 22.816 1.864 -13.661 1.00 66.56 133 ASP A C 1
ATOM 1045 O O . ASP A 1 133 ? 23.319 2.256 -14.717 1.00 66.56 133 ASP A O 1
ATOM 1049 N N . GLY A 1 134 ? 22.118 2.691 -12.873 1.00 60.94 134 GLY A N 1
ATOM 1050 C CA . GLY A 1 134 ? 21.896 4.110 -13.188 1.00 60.94 134 GLY A CA 1
ATOM 1051 C C . GLY A 1 134 ? 20.525 4.654 -12.771 1.00 60.94 134 GLY A C 1
ATOM 1052 O O . GLY A 1 134 ? 19.636 3.931 -12.326 1.00 60.94 134 GLY A O 1
ATOM 1053 N N . ILE A 1 135 ? 20.358 5.967 -12.879 1.00 57.19 135 ILE A N 1
ATOM 1054 C CA . ILE A 1 135 ? 19.193 6.723 -12.394 1.00 57.19 135 ILE A CA 1
ATOM 1055 C C . ILE A 1 135 ? 18.233 6.933 -13.551 1.00 57.19 135 ILE A C 1
ATOM 1057 O O . ILE A 1 135 ? 18.687 7.221 -14.653 1.00 57.19 135 ILE A O 1
ATOM 1061 N N . ASN A 1 136 ? 16.923 6.831 -13.308 1.00 62.75 136 ASN A N 1
ATOM 1062 C CA . ASN A 1 136 ? 15.900 6.962 -14.355 1.00 62.75 136 ASN A CA 1
ATOM 1063 C C . ASN A 1 136 ? 16.099 5.965 -15.512 1.00 62.75 136 ASN A C 1
ATOM 1065 O O . ASN A 1 136 ? 15.605 6.168 -16.619 1.00 62.75 136 ASN A O 1
ATOM 1069 N N . ASN A 1 137 ? 16.813 4.862 -15.253 1.00 75.38 137 ASN A N 1
ATOM 1070 C CA . ASN A 1 137 ? 16.941 3.768 -16.209 1.00 75.38 137 ASN A CA 1
ATOM 1071 C C . ASN A 1 137 ? 15.600 3.071 -16.415 1.00 75.38 137 ASN A C 1
ATOM 1073 O O . ASN A 1 137 ? 15.404 2.446 -17.447 1.00 75.38 137 ASN A O 1
ATOM 1077 N N . ILE A 1 138 ? 14.676 3.172 -15.461 1.00 81.06 138 ILE A N 1
ATOM 1078 C CA . ILE A 1 138 ? 13.307 2.692 -15.611 1.00 81.06 138 ILE A CA 1
ATOM 1079 C C . ILE A 1 138 ? 12.472 3.836 -16.149 1.00 81.06 138 ILE A C 1
ATOM 1081 O O . ILE A 1 138 ? 12.302 4.852 -15.484 1.00 81.06 138 ILE A O 1
ATOM 1085 N N . GLN A 1 139 ? 11.945 3.636 -17.346 1.00 81.69 139 GLN A N 1
ATOM 1086 C CA . GLN A 1 139 ? 11.129 4.611 -18.052 1.00 81.69 139 GLN A CA 1
ATOM 1087 C C . GLN A 1 139 ? 9.670 4.191 -17.968 1.00 81.69 139 GLN A C 1
ATOM 1089 O O . GLN A 1 139 ? 9.385 2.999 -18.090 1.00 81.69 139 GLN A O 1
ATOM 1094 N N . PHE A 1 140 ? 8.757 5.146 -17.791 1.00 80.50 140 PHE A N 1
ATOM 1095 C CA . PHE A 1 140 ? 7.309 4.923 -17.818 1.00 80.50 140 PHE A CA 1
ATOM 1096 C C . PHE A 1 140 ? 6.653 5.603 -19.022 1.00 80.50 140 PHE A C 1
ATOM 1098 O O . PHE A 1 140 ? 7.189 6.537 -19.618 1.00 80.50 140 PHE A O 1
ATOM 1105 N N . ILE A 1 141 ? 5.475 5.111 -19.407 1.00 76.31 141 ILE A N 1
ATOM 1106 C CA . ILE A 1 141 ? 4.682 5.731 -20.474 1.00 76.31 141 ILE A CA 1
ATOM 1107 C C . ILE A 1 141 ? 4.287 7.152 -20.067 1.00 76.31 141 ILE A C 1
ATOM 1109 O O . ILE A 1 141 ? 3.872 7.387 -18.939 1.00 76.31 141 ILE A O 1
ATOM 1113 N N . GLY A 1 142 ? 4.393 8.095 -21.007 1.00 68.50 142 GLY A N 1
ATOM 1114 C CA . GLY A 1 142 ? 3.841 9.442 -20.847 1.00 68.50 142 GLY A CA 1
ATOM 1115 C C . GLY A 1 142 ? 4.562 10.348 -19.845 1.00 68.50 142 GLY A C 1
ATOM 1116 O O . GLY A 1 142 ? 4.014 11.395 -19.539 1.00 68.50 142 GLY A O 1
ATOM 1117 N N . ASN A 1 143 ? 5.771 9.988 -19.388 1.00 60.91 143 ASN A N 1
ATOM 1118 C CA . ASN A 1 143 ? 6.486 10.636 -18.273 1.00 60.91 143 ASN A CA 1
ATOM 1119 C C . ASN A 1 143 ? 5.799 10.474 -16.903 1.00 60.91 143 ASN A C 1
ATOM 1121 O O . ASN A 1 143 ? 6.101 11.220 -15.970 1.00 60.91 143 ASN A O 1
ATOM 1125 N N . ALA A 1 144 ? 4.969 9.431 -16.749 1.00 60.53 144 ALA A N 1
ATOM 1126 C CA . ALA A 1 144 ? 4.312 9.061 -15.490 1.00 60.53 144 ALA A CA 1
ATOM 1127 C C . ALA A 1 144 ? 5.286 8.621 -14.369 1.00 60.53 144 ALA A C 1
ATOM 1129 O O . ALA A 1 144 ? 4.876 8.062 -13.353 1.00 60.53 144 ALA A O 1
ATOM 1130 N N . ASP A 1 145 ? 6.588 8.838 -14.559 1.00 59.62 145 ASP A N 1
ATOM 1131 C CA . ASP A 1 145 ? 7.663 8.668 -13.590 1.00 59.62 145 ASP A CA 1
ATOM 1132 C C . ASP A 1 145 ? 8.044 9.980 -12.877 1.00 59.62 145 ASP A C 1
ATOM 1134 O O . ASP A 1 145 ? 8.927 9.955 -12.015 1.00 59.62 145 ASP A O 1
ATOM 1138 N N . GLN A 1 146 ? 7.389 11.107 -13.185 1.00 54.62 146 GLN A N 1
ATOM 1139 C CA . GLN A 1 146 ? 7.649 12.415 -12.575 1.00 54.62 146 GLN A CA 1
ATOM 1140 C C . GLN A 1 146 ? 6.729 12.731 -11.383 1.00 54.62 146 GLN A C 1
ATOM 1142 O O . GLN A 1 146 ? 5.584 12.286 -11.288 1.00 54.62 146 GLN A O 1
ATOM 1147 N N . ILE A 1 147 ? 7.244 13.558 -10.468 1.00 50.34 147 ILE A N 1
ATOM 1148 C CA . ILE A 1 147 ? 6.542 14.065 -9.278 1.00 50.34 147 ILE A CA 1
ATOM 1149 C C . ILE A 1 147 ? 5.212 14.724 -9.675 1.00 50.34 147 ILE A C 1
ATOM 1151 O O . ILE A 1 147 ? 5.176 15.639 -10.502 1.00 50.34 147 ILE A O 1
ATOM 1155 N N . GLY A 1 148 ? 4.110 14.260 -9.080 1.00 49.88 148 GLY A N 1
ATOM 1156 C CA . GLY A 1 148 ? 2.759 14.754 -9.343 1.00 49.88 148 GLY A CA 1
ATOM 1157 C C . GLY A 1 148 ? 2.208 14.433 -10.738 1.00 49.88 148 GLY A C 1
ATOM 1158 O O . GLY A 1 148 ? 1.295 15.136 -11.182 1.00 49.88 148 GLY A O 1
ATOM 1159 N N . ASP A 1 149 ? 2.782 13.462 -11.467 1.00 50.31 149 ASP A N 1
ATOM 1160 C CA . ASP A 1 149 ? 2.267 12.939 -12.751 1.00 50.31 149 ASP A CA 1
ATOM 1161 C C . ASP A 1 149 ? 1.413 11.673 -12.621 1.00 50.31 149 ASP A C 1
ATOM 1163 O O . ASP A 1 149 ? 0.834 11.192 -13.590 1.00 50.31 149 ASP A O 1
ATOM 1167 N N . ILE A 1 150 ? 1.206 11.201 -11.391 1.00 50.31 150 ILE A N 1
ATOM 1168 C CA . ILE A 1 150 ? 0.222 10.162 -11.075 1.00 50.31 150 ILE A CA 1
ATOM 1169 C C . ILE A 1 150 ? -1.206 10.731 -10.947 1.00 50.31 150 ILE A C 1
ATOM 1171 O O . ILE A 1 150 ? -2.042 10.226 -10.204 1.00 50.31 150 ILE A O 1
ATOM 1175 N N . SER A 1 151 ? -1.518 11.781 -11.716 1.00 46.03 151 SER A N 1
ATOM 1176 C CA . SER A 1 151 ? -2.851 12.378 -11.826 1.00 46.03 151 SER A CA 1
ATOM 1177 C C . SER A 1 151 ? -3.545 11.937 -13.113 1.00 46.03 151 SER A C 1
ATOM 1179 O O . SER A 1 151 ? -2.974 12.040 -14.196 1.00 46.03 151 SER A O 1
ATOM 1181 N N . SER A 1 152 ? -4.804 11.508 -13.026 1.00 42.19 152 SER A N 1
ATOM 1182 C CA . SER A 1 152 ? -5.667 11.443 -14.209 1.00 42.19 152 SER A CA 1
ATOM 1183 C C . SER A 1 152 ? -6.123 12.856 -14.602 1.00 42.19 152 SER A C 1
ATOM 1185 O O . SER A 1 152 ? -6.328 13.725 -13.761 1.00 42.19 152 SER A O 1
ATOM 1187 N N . PHE A 1 153 ? -6.299 13.117 -15.890 1.00 45.38 153 PHE A N 1
ATOM 1188 C CA . PHE A 1 153 ? -6.942 14.343 -16.365 1.00 45.38 153 PHE A CA 1
ATOM 1189 C C . PHE A 1 153 ? -8.254 13.941 -17.030 1.00 45.38 153 PHE A C 1
ATOM 1191 O O . PHE A 1 153 ? -8.294 12.936 -17.743 1.00 45.38 153 PHE A O 1
ATOM 1198 N N . ASP A 1 154 ? -9.340 14.669 -16.776 1.00 41.72 154 ASP A N 1
ATOM 1199 C CA . ASP A 1 154 ? -10.540 14.492 -17.589 1.00 41.72 154 ASP A CA 1
ATOM 1200 C C . ASP A 1 154 ? -10.333 15.069 -19.002 1.00 41.72 154 ASP A C 1
ATOM 1202 O O . ASP A 1 154 ? -9.327 15.716 -19.305 1.00 41.72 154 ASP A O 1
ATOM 1206 N N . ALA A 1 155 ? -11.307 14.844 -19.887 1.00 31.97 155 ALA A N 1
ATOM 1207 C CA . ALA A 1 155 ? -11.262 15.314 -21.273 1.00 31.97 155 ALA A CA 1
ATOM 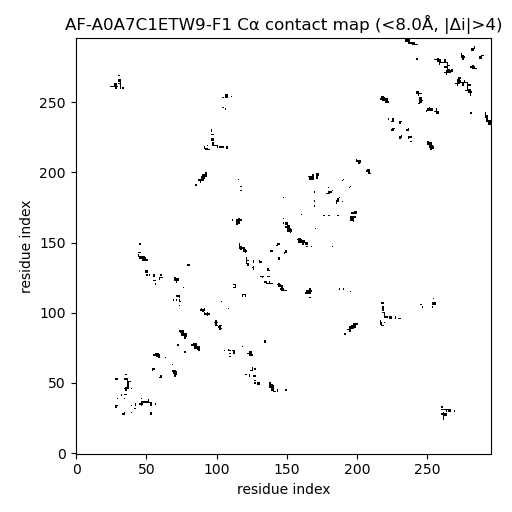1208 C C . ALA A 1 155 ? -11.197 16.851 -21.421 1.00 31.97 155 ALA A C 1
ATOM 1210 O O . ALA A 1 155 ? -10.943 17.339 -22.520 1.00 31.97 155 ALA A O 1
ATOM 1211 N N . ASN A 1 156 ? -11.411 17.607 -20.338 1.00 33.69 156 ASN A N 1
ATOM 1212 C CA . ASN A 1 156 ? -11.357 19.067 -20.304 1.00 33.69 156 ASN A CA 1
ATOM 1213 C C . ASN A 1 156 ? -10.061 19.592 -19.657 1.00 33.69 156 ASN A C 1
ATOM 1215 O O . ASN A 1 156 ? -9.928 20.798 -19.451 1.00 33.69 156 ASN A O 1
ATOM 1219 N N . GLY A 1 157 ? -9.106 18.712 -19.326 1.00 38.62 157 GLY A N 1
ATOM 1220 C CA . GLY A 1 157 ? -7.846 19.084 -18.680 1.00 38.62 157 GLY A CA 1
ATOM 1221 C C . GLY A 1 157 ? -7.977 19.381 -17.184 1.00 38.62 157 GLY A C 1
ATOM 1222 O O . GLY A 1 157 ? -7.029 19.887 -16.581 1.00 38.62 157 GLY A O 1
ATOM 1223 N N . PHE A 1 158 ? -9.120 19.067 -16.564 1.00 38.84 158 PHE A N 1
ATOM 1224 C CA . PHE A 1 158 ? -9.283 19.153 -15.116 1.00 38.84 158 PHE A CA 1
ATOM 1225 C C . PHE A 1 158 ? -8.579 17.963 -14.454 1.00 38.84 158 PHE A C 1
ATOM 1227 O O . PHE A 1 158 ? -8.743 16.814 -14.875 1.00 38.84 158 PHE A O 1
ATOM 1234 N N . ARG A 1 159 ? -7.776 18.238 -13.416 1.00 46.34 159 ARG A N 1
ATOM 1235 C CA . ARG A 1 159 ? -7.094 17.206 -12.622 1.00 46.34 159 ARG A CA 1
ATOM 1236 C C . ARG A 1 159 ? -8.140 16.362 -11.899 1.00 46.34 159 ARG A C 1
ATOM 1238 O O . ARG A 1 159 ? -8.680 16.768 -10.874 1.00 46.34 159 ARG A O 1
ATOM 1245 N N . LEU A 1 160 ? -8.385 15.166 -12.416 1.00 42.66 160 LEU A N 1
ATOM 1246 C CA . LEU A 1 160 ? -8.972 14.088 -11.643 1.00 42.66 160 LEU A CA 1
ATOM 1247 C C . LEU A 1 160 ? -7.817 13.505 -10.842 1.00 42.66 160 LEU A C 1
ATOM 1249 O O . LEU A 1 160 ? -7.025 12.747 -11.396 1.00 42.66 160 LEU A O 1
ATOM 1253 N N . THR A 1 161 ? -7.671 13.887 -9.577 1.00 45.84 161 THR A N 1
ATOM 1254 C CA . THR A 1 161 ? -6.801 13.176 -8.628 1.00 45.84 161 THR A CA 1
ATOM 1255 C C . THR A 1 161 ? -6.713 11.704 -8.993 1.00 45.84 161 THR A C 1
ATOM 1257 O O . THR A 1 161 ? -7.729 11.003 -9.052 1.00 45.84 161 THR A O 1
ATOM 1260 N N . GLY A 1 162 ? -5.526 11.263 -9.411 1.00 44.66 162 GLY A N 1
ATOM 1261 C CA . GLY A 1 162 ? -5.382 9.886 -9.839 1.00 44.66 162 GLY A CA 1
ATOM 1262 C C . GLY A 1 162 ? -5.769 9.018 -8.657 1.00 44.66 162 GLY A C 1
ATOM 1263 O O . GLY A 1 162 ? -5.347 9.279 -7.539 1.00 44.66 162 GLY A O 1
ATOM 1264 N N . PHE A 1 163 ? -6.556 7.971 -8.885 1.00 45.47 163 PHE A N 1
ATOM 1265 C CA . PHE A 1 163 ? -6.861 6.962 -7.863 1.00 45.47 163 PHE A CA 1
ATOM 1266 C C . PHE A 1 163 ? -5.591 6.400 -7.174 1.00 45.47 163 PHE A C 1
ATOM 1268 O O . PHE A 1 163 ? -5.680 5.779 -6.120 1.00 45.47 163 PHE A O 1
ATOM 1275 N N . ALA A 1 164 ? -4.415 6.611 -7.774 1.00 51.44 164 ALA A N 1
ATOM 1276 C CA . ALA A 1 164 ? -3.115 6.223 -7.258 1.00 51.44 164 ALA A CA 1
ATOM 1277 C C . ALA A 1 164 ? -2.305 7.364 -6.591 1.00 51.44 164 ALA A C 1
ATOM 1279 O O . ALA A 1 164 ? -1.279 7.049 -5.997 1.00 51.44 164 ALA A O 1
ATOM 1280 N N . ASP A 1 165 ? -2.742 8.629 -6.618 1.00 57.94 165 ASP A N 1
ATOM 1281 C CA . ASP A 1 165 ? -2.105 9.736 -5.881 1.00 57.94 165 ASP A CA 1
ATOM 1282 C C . ASP A 1 165 ? -2.782 9.936 -4.517 1.00 57.94 165 ASP A C 1
ATOM 1284 O O . ASP A 1 165 ? -3.743 10.694 -4.374 1.00 57.94 165 ASP A O 1
ATOM 1288 N N . ILE A 1 166 ? -2.339 9.176 -3.516 1.00 60.31 166 ILE A N 1
ATOM 1289 C CA . ILE A 1 166 ? -2.941 9.161 -2.174 1.00 60.31 166 ILE A CA 1
ATOM 1290 C C . ILE A 1 166 ? -2.289 10.230 -1.268 1.00 60.31 166 ILE A C 1
ATOM 1292 O O . ILE A 1 166 ? -2.878 10.625 -0.264 1.00 60.31 166 ILE A O 1
ATOM 1296 N N . GLY A 1 167 ? -1.095 10.723 -1.622 1.00 55.41 167 GLY A N 1
ATOM 1297 C CA . GLY A 1 167 ? -0.304 11.675 -0.830 1.00 55.41 167 GLY A CA 1
ATOM 1298 C C . GLY A 1 167 ? -0.395 13.153 -1.239 1.00 55.41 167 GLY A C 1
ATOM 1299 O O . GLY A 1 167 ? 0.206 13.986 -0.558 1.00 55.41 167 GLY A O 1
ATOM 1300 N N . ASP A 1 168 ? -1.118 13.503 -2.310 1.00 52.69 168 ASP A N 1
ATOM 1301 C CA . ASP A 1 168 ? -1.182 14.882 -2.817 1.00 52.69 168 ASP A CA 1
ATOM 1302 C C . ASP A 1 168 ? -1.919 15.851 -1.870 1.00 52.69 168 ASP A C 1
ATOM 1304 O O . ASP A 1 168 ? -3.151 15.917 -1.806 1.00 52.69 168 ASP A O 1
ATOM 1308 N N . ALA A 1 169 ? -1.155 16.695 -1.172 1.00 45.41 169 ALA A N 1
ATOM 1309 C CA . ALA A 1 169 ? -1.686 17.710 -0.268 1.00 45.41 169 ALA A CA 1
ATOM 1310 C C . ALA A 1 169 ? -2.449 18.840 -0.988 1.00 45.41 169 ALA A C 1
ATOM 1312 O O . ALA A 1 169 ? -3.220 19.549 -0.335 1.00 45.41 169 ALA A O 1
ATOM 1313 N N . SER A 1 170 ? -2.287 19.014 -2.308 1.00 44.41 170 SER A N 1
ATOM 1314 C CA . SER A 1 170 ? -2.986 20.058 -3.078 1.00 44.41 170 SER A CA 1
ATOM 1315 C C . SER A 1 170 ? -4.503 19.827 -3.156 1.00 44.41 170 SER A C 1
ATOM 1317 O O . SER A 1 170 ? -5.272 20.760 -3.393 1.00 44.41 170 SER A O 1
ATOM 1319 N N . VAL A 1 171 ? -4.936 18.598 -2.867 1.00 44.75 171 VAL A N 1
ATOM 1320 C CA . VAL A 1 171 ? -6.332 18.143 -2.912 1.00 44.75 171 VAL A CA 1
ATOM 1321 C C . VAL A 1 171 ? -6.949 18.111 -1.511 1.00 44.75 171 VAL A C 1
ATOM 1323 O O . VAL A 1 171 ? -8.150 18.327 -1.353 1.00 44.75 171 VAL A O 1
ATOM 1326 N N . PHE A 1 172 ? -6.125 17.920 -0.477 1.00 44.69 172 PHE A N 1
ATOM 1327 C CA . PHE A 1 172 ? -6.561 17.769 0.914 1.00 44.69 172 PHE A CA 1
ATOM 1328 C C . PHE A 1 172 ? -6.300 18.993 1.811 1.00 44.69 172 PHE A C 1
ATOM 1330 O O . PHE A 1 172 ? -6.808 19.054 2.930 1.00 44.69 172 PHE A O 1
ATOM 1337 N N . GLY A 1 173 ? -5.534 19.982 1.337 1.00 40.03 173 GLY A N 1
ATOM 1338 C CA . GLY A 1 173 ? -5.167 21.190 2.090 1.00 40.03 173 GLY A CA 1
ATOM 1339 C C . GLY A 1 173 ? -6.253 22.270 2.188 1.00 40.03 173 GLY A C 1
ATOM 1340 O O . GLY A 1 173 ? -6.076 23.252 2.912 1.00 40.03 173 GLY A O 1
ATOM 1341 N N . GLY A 1 174 ? -7.376 22.114 1.477 1.00 39.88 174 GLY A N 1
ATOM 1342 C CA . GLY A 1 174 ? -8.446 23.112 1.437 1.00 39.88 174 GLY A CA 1
ATOM 1343 C C . GLY A 1 174 ? -7.970 24.510 1.004 1.00 39.88 174 GLY A C 1
ATOM 1344 O O . GLY A 1 174 ? -6.839 24.716 0.565 1.00 39.88 174 GLY A O 1
ATOM 1345 N N . ALA A 1 175 ? -8.839 25.513 1.148 1.00 39.00 175 ALA A N 1
ATOM 1346 C CA . ALA A 1 175 ? -8.587 26.903 0.743 1.00 39.00 175 ALA A CA 1
ATOM 1347 C C . ALA A 1 175 ? -7.431 27.615 1.494 1.00 39.00 175 ALA A C 1
ATOM 1349 O O . ALA A 1 175 ? -7.202 28.803 1.273 1.00 39.00 175 ALA A O 1
ATOM 1350 N N . MET A 1 176 ? -6.703 26.919 2.378 1.00 39.47 176 MET A N 1
ATOM 1351 C CA . MET A 1 176 ? -5.595 27.472 3.166 1.00 39.47 176 MET A CA 1
ATOM 1352 C C . MET A 1 176 ? -4.210 27.316 2.525 1.00 39.47 176 MET A C 1
ATOM 1354 O O . MET A 1 176 ? -3.256 27.882 3.052 1.00 39.47 176 MET A O 1
ATOM 1358 N N . LEU A 1 177 ? -4.078 26.654 1.368 1.00 44.06 177 LEU A N 1
ATOM 1359 C CA . LEU A 1 177 ? -2.807 26.588 0.626 1.00 44.06 177 LEU A CA 1
ATOM 1360 C C . LEU A 1 177 ? -2.893 27.124 -0.825 1.00 44.06 177 LEU A C 1
ATOM 1362 O O . LEU A 1 177 ? -2.512 26.414 -1.756 1.00 44.06 177 LEU A O 1
ATOM 1366 N N . PRO A 1 178 ? -3.325 28.383 -1.070 1.00 40.25 178 PRO A N 1
ATOM 1367 C CA . PRO A 1 178 ? -3.385 28.939 -2.430 1.00 40.25 178 PRO A CA 1
ATOM 1368 C C . PRO A 1 178 ? -2.023 29.006 -3.148 1.00 40.25 178 PRO A C 1
ATOM 1370 O O . PRO A 1 178 ? -1.976 29.067 -4.370 1.00 40.25 178 PRO A O 1
ATOM 1373 N N . GLY A 1 179 ? -0.908 29.003 -2.407 1.00 41.00 179 GLY A N 1
ATOM 1374 C CA . GLY A 1 179 ? 0.445 29.153 -2.960 1.00 41.00 179 GLY A CA 1
ATOM 1375 C C . GLY A 1 179 ? 1.122 27.861 -3.434 1.00 41.00 179 GLY A C 1
ATOM 1376 O O . GLY A 1 179 ? 2.213 27.931 -3.991 1.00 41.00 179 GLY A O 1
ATOM 1377 N N . PHE A 1 180 ? 0.511 26.692 -3.220 1.00 40.88 180 PHE A N 1
ATOM 1378 C CA . PHE A 1 180 ? 1.143 25.387 -3.480 1.00 40.88 180 PHE A CA 1
ATOM 1379 C C . PHE A 1 180 ? 0.530 24.622 -4.660 1.00 40.88 180 PHE A C 1
ATOM 1381 O O . PHE A 1 180 ? 0.852 23.461 -4.885 1.00 40.88 180 PHE A O 1
ATOM 1388 N N . GLN A 1 181 ? -0.321 25.287 -5.445 1.00 41.06 181 GLN A N 1
ATOM 1389 C CA . GLN A 1 181 ? -0.939 24.732 -6.655 1.00 41.06 181 GLN A CA 1
ATOM 1390 C C . GLN A 1 181 ? 0.016 24.699 -7.865 1.00 41.06 181 GLN A C 1
ATOM 1392 O O . GLN A 1 181 ? -0.289 24.051 -8.867 1.00 41.06 181 GLN A O 1
ATOM 1397 N N . ASP A 1 182 ? 1.172 25.374 -7.786 1.00 39.03 182 ASP A N 1
ATOM 1398 C CA . ASP A 1 182 ? 2.201 25.339 -8.829 1.00 39.03 182 ASP A CA 1
ATOM 1399 C C . ASP A 1 182 ? 3.183 24.168 -8.616 1.00 39.03 182 ASP A C 1
ATOM 1401 O O . ASP A 1 182 ? 3.915 24.081 -7.620 1.00 39.03 182 ASP A O 1
ATOM 1405 N N . ARG A 1 183 ? 3.171 23.282 -9.619 1.00 43.19 183 ARG A N 1
ATOM 1406 C CA . ARG A 1 183 ? 3.894 22.014 -9.780 1.00 43.19 183 ARG A CA 1
ATOM 1407 C C . ARG A 1 183 ? 5.423 22.177 -9.796 1.00 43.19 183 ARG A C 1
ATOM 1409 O O . ARG A 1 183 ? 6.121 21.206 -9.530 1.00 43.19 183 ARG A O 1
ATOM 1416 N N . ALA A 1 184 ? 5.954 23.357 -10.130 1.00 41.09 184 ALA A N 1
ATOM 1417 C CA . ALA A 1 184 ? 7.373 23.497 -10.478 1.00 41.09 184 ALA A CA 1
ATOM 1418 C C . ALA A 1 184 ? 8.310 23.796 -9.293 1.00 41.09 184 ALA A C 1
ATOM 1420 O O . ALA A 1 184 ? 9.494 23.470 -9.349 1.00 41.09 184 ALA A O 1
ATOM 1421 N N . THR A 1 185 ? 7.812 24.409 -8.219 1.00 43.31 185 THR A N 1
ATOM 1422 C CA . THR A 1 185 ? 8.672 24.890 -7.116 1.00 43.31 185 THR A CA 1
ATOM 1423 C C . THR A 1 185 ? 7.964 24.917 -5.769 1.00 43.31 185 THR A C 1
ATOM 1425 O O . THR A 1 185 ? 8.571 24.551 -4.764 1.00 43.31 185 THR A O 1
ATOM 1428 N N . GLY A 1 186 ? 6.686 25.300 -5.725 1.00 41.50 186 GLY A N 1
ATOM 1429 C CA . GLY A 1 186 ? 5.925 25.428 -4.481 1.00 41.50 186 GLY A CA 1
ATOM 1430 C C . GLY A 1 186 ? 5.704 24.084 -3.794 1.00 41.50 186 GLY A C 1
ATOM 1431 O O . GLY A 1 186 ? 6.195 23.869 -2.688 1.00 41.50 186 GLY A O 1
ATOM 1432 N N . ALA A 1 187 ? 4.992 23.164 -4.449 1.00 45.94 187 ALA A N 1
ATOM 1433 C CA . ALA A 1 187 ? 4.677 21.857 -3.869 1.00 45.94 187 ALA A CA 1
ATOM 1434 C C . ALA A 1 187 ? 5.954 21.055 -3.554 1.00 45.94 187 ALA A C 1
ATOM 1436 O O . ALA A 1 187 ? 6.132 20.571 -2.441 1.00 45.94 187 ALA A O 1
ATOM 1437 N N . TYR A 1 188 ? 6.904 21.019 -4.494 1.00 44.75 188 TYR A N 1
ATOM 1438 C CA . TYR A 1 188 ? 8.197 20.350 -4.323 1.00 44.75 188 TYR A CA 1
ATOM 1439 C C . TYR A 1 188 ? 9.003 20.890 -3.126 1.00 44.75 188 TYR A C 1
ATOM 1441 O O . TYR A 1 188 ? 9.515 20.106 -2.329 1.00 44.75 188 TYR A O 1
ATOM 1449 N N . SER A 1 189 ? 9.086 22.215 -2.949 1.00 47.88 189 SER A N 1
ATOM 1450 C CA . SER A 1 189 ? 9.787 22.810 -1.800 1.00 47.88 189 SER A CA 1
ATOM 1451 C C . SER A 1 189 ? 9.033 22.624 -0.481 1.00 47.88 189 SER A C 1
ATOM 1453 O O . SER A 1 189 ? 9.666 22.412 0.549 1.00 47.88 189 SER A O 1
ATOM 1455 N N . TYR A 1 190 ? 7.699 22.641 -0.484 1.00 46.34 190 TYR A N 1
ATOM 1456 C CA . TYR A 1 190 ? 6.902 22.340 0.706 1.00 46.34 190 TYR A CA 1
ATOM 1457 C C . TYR A 1 190 ? 7.105 20.898 1.171 1.00 46.34 190 TYR A C 1
ATOM 1459 O O . TYR A 1 190 ? 7.421 20.668 2.336 1.00 46.34 190 TYR A O 1
ATOM 1467 N N . TYR A 1 191 ? 7.004 19.933 0.254 1.00 50.84 191 TYR A N 1
ATOM 1468 C CA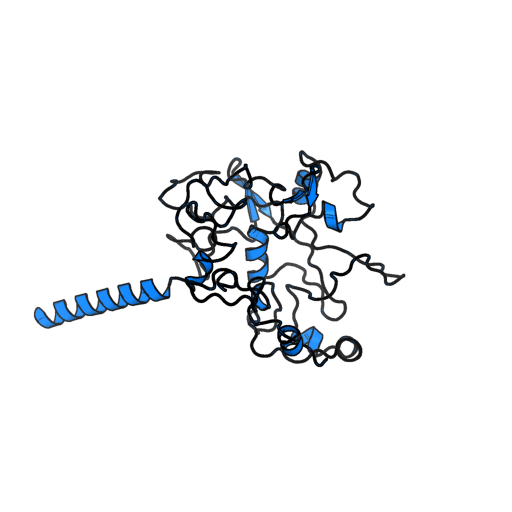 . TYR A 1 191 ? 7.156 18.513 0.567 1.00 50.84 191 TYR A CA 1
ATOM 1469 C C . TYR A 1 191 ? 8.552 18.172 1.094 1.00 50.84 191 TYR A C 1
ATOM 1471 O O . TYR A 1 191 ? 8.669 17.359 2.009 1.00 50.84 191 TYR A O 1
ATOM 1479 N N . GLN A 1 192 ? 9.597 18.830 0.582 1.00 49.25 192 GLN A N 1
ATOM 1480 C CA . GLN A 1 192 ? 10.958 18.666 1.100 1.00 49.25 192 GLN A CA 1
ATOM 1481 C C . GLN A 1 192 ? 11.164 19.251 2.503 1.00 49.25 192 GLN A C 1
ATOM 1483 O O . GLN A 1 192 ? 11.994 18.739 3.249 1.00 49.25 192 GLN A O 1
ATOM 1488 N N . ASN A 1 193 ? 10.430 20.305 2.871 1.00 44.66 193 ASN A N 1
ATOM 1489 C CA . ASN A 1 193 ? 10.626 21.009 4.142 1.00 44.66 193 ASN A CA 1
ATOM 1490 C C . ASN A 1 193 ? 9.663 20.565 5.258 1.00 44.66 193 ASN A C 1
ATOM 1492 O O . ASN A 1 193 ? 10.014 20.673 6.431 1.00 44.66 193 ASN A O 1
ATOM 1496 N N . TYR A 1 194 ? 8.460 20.090 4.917 1.00 42.38 194 TYR A N 1
ATOM 1497 C CA . TYR A 1 194 ? 7.371 19.868 5.881 1.00 42.38 194 TYR A CA 1
ATOM 1498 C C . TYR A 1 194 ? 6.746 18.463 5.827 1.00 42.38 194 TYR A C 1
ATOM 1500 O O . TYR A 1 194 ? 5.937 18.131 6.693 1.00 42.38 194 TYR A O 1
ATOM 1508 N N . GLY A 1 195 ? 7.136 17.621 4.862 1.00 44.56 195 GLY A N 1
ATOM 1509 C CA . GLY A 1 195 ? 6.551 16.293 4.662 1.00 44.56 195 GLY A CA 1
ATOM 1510 C C . GLY A 1 195 ? 5.228 16.312 3.888 1.00 44.56 195 GLY A C 1
ATOM 1511 O O . GLY A 1 195 ? 4.724 17.364 3.497 1.00 44.56 195 GLY A O 1
ATOM 1512 N N . MET A 1 196 ? 4.666 15.130 3.629 1.00 50.03 196 MET A N 1
ATOM 1513 C CA . MET A 1 196 ? 3.391 14.974 2.917 1.00 50.03 196 MET A CA 1
ATOM 1514 C C . MET A 1 196 ? 2.252 14.695 3.887 1.00 50.03 196 MET A C 1
ATOM 1516 O O . MET A 1 196 ? 2.418 14.019 4.907 1.00 50.03 196 MET A O 1
ATOM 1520 N N . MET A 1 197 ? 1.074 15.215 3.558 1.00 47.53 197 MET A N 1
ATOM 1521 C CA . MET A 1 197 ? -0.094 15.160 4.424 1.00 47.53 197 MET A CA 1
ATOM 1522 C C . MET A 1 197 ? -1.152 14.219 3.862 1.00 47.53 197 MET A C 1
ATOM 1524 O O . MET A 1 197 ? -1.735 14.495 2.820 1.00 47.53 197 MET A O 1
ATOM 1528 N N . PHE A 1 198 ? -1.492 13.184 4.628 1.00 51.47 198 PHE A N 1
ATOM 1529 C CA . PHE A 1 198 ? -2.783 12.511 4.518 1.00 51.47 198 PHE A CA 1
ATOM 1530 C C . PHE A 1 198 ? -3.814 13.297 5.338 1.00 51.47 198 PHE A C 1
ATOM 1532 O O . PHE A 1 198 ? -4.236 12.867 6.413 1.00 51.47 198 PHE A O 1
ATOM 1539 N N . ALA A 1 199 ? -4.156 14.510 4.908 1.00 43.59 199 ALA A N 1
ATOM 1540 C CA . ALA A 1 199 ? -5.162 15.319 5.601 1.00 43.59 199 ALA A CA 1
ATOM 1541 C C . ALA A 1 199 ? -6.566 15.025 5.013 1.00 43.59 199 ALA A C 1
ATOM 1543 O O . ALA A 1 199 ? -6.662 14.539 3.893 1.00 43.59 199 ALA A O 1
ATOM 1544 N N . PRO A 1 200 ? -7.665 15.238 5.759 1.00 43.12 200 PRO A N 1
ATOM 1545 C CA . PRO A 1 200 ? -7.959 16.550 6.311 1.00 43.12 200 PRO A CA 1
ATOM 1546 C C . PRO A 1 200 ? -7.911 16.566 7.843 1.00 43.12 200 PRO A C 1
ATOM 1548 O O . PRO A 1 200 ? -8.445 15.691 8.526 1.00 43.12 200 PRO A O 1
ATOM 1551 N N . TYR A 1 201 ? -7.272 17.597 8.388 1.00 39.97 201 TYR A N 1
ATOM 1552 C CA . TYR A 1 201 ? -7.364 17.971 9.799 1.00 39.97 201 TYR A CA 1
ATOM 1553 C C . TYR A 1 201 ? -8.469 19.027 9.969 1.00 39.97 201 TYR A C 1
ATOM 1555 O O . TYR A 1 201 ? -8.863 19.696 9.020 1.00 39.97 201 TYR A O 1
ATOM 1563 N N . LYS A 1 202 ? -8.850 19.328 11.203 1.00 51.94 202 LYS A N 1
ATOM 1564 C CA . LYS A 1 202 ? -10.070 18.956 11.940 1.00 51.94 202 LYS A CA 1
ATOM 1565 C C . LYS A 1 202 ? -10.505 20.236 12.621 1.00 51.94 202 LYS A C 1
ATOM 1567 O O . LYS A 1 202 ? -9.618 20.965 13.060 1.00 51.94 202 LYS A O 1
ATOM 1572 N N . ASP A 1 203 ? -11.791 20.490 12.812 1.00 37.59 203 ASP A N 1
ATOM 1573 C CA . ASP A 1 203 ? -12.118 21.597 13.700 1.00 37.59 203 ASP A CA 1
ATOM 1574 C C . ASP A 1 203 ? -12.088 21.163 15.188 1.00 37.59 203 ASP A C 1
ATOM 1576 O O . ASP A 1 203 ? -12.926 20.348 15.594 1.00 37.59 203 ASP A O 1
ATOM 1580 N N . PRO A 1 204 ? -11.149 21.670 16.020 1.00 36.72 204 PRO A N 1
ATOM 1581 C CA . PRO A 1 204 ? -10.949 21.245 17.410 1.00 36.72 204 PRO A CA 1
ATOM 1582 C C . PRO A 1 204 ? -11.927 21.889 18.406 1.00 36.72 204 PRO A C 1
ATOM 1584 O O . PRO A 1 204 ? -11.937 21.515 19.577 1.00 36.72 204 PRO A O 1
ATOM 1587 N N . SER A 1 205 ? -12.736 22.851 17.967 1.00 35.03 205 SER A N 1
ATOM 1588 C CA . SER A 1 205 ? -13.763 23.511 18.778 1.00 35.03 205 SER A CA 1
ATOM 1589 C C . SER A 1 205 ? -15.149 23.417 18.140 1.00 35.03 205 SER A C 1
ATOM 1591 O O . SER A 1 205 ? -16.144 23.474 18.862 1.00 35.03 205 SER A O 1
ATOM 1593 N N . THR A 1 206 ? -15.230 23.223 16.817 1.00 45.81 206 THR A N 1
ATOM 1594 C CA . THR A 1 206 ? -16.500 23.168 16.070 1.00 45.81 206 THR A CA 1
ATOM 1595 C C . THR A 1 206 ? -16.884 21.777 15.555 1.00 45.81 206 THR A C 1
ATOM 1597 O O . THR A 1 206 ? -18.051 21.549 15.243 1.00 45.81 206 THR A O 1
ATOM 1600 N N . GLY A 1 207 ? -15.959 20.811 15.509 1.00 42.47 207 GLY A N 1
ATOM 1601 C CA . GLY A 1 207 ? -16.288 19.415 15.208 1.00 42.47 207 GLY A CA 1
ATOM 1602 C C . GLY A 1 207 ? -16.617 19.075 13.746 1.00 42.47 207 GLY A C 1
ATOM 1603 O O . GLY A 1 207 ? -17.246 18.043 13.518 1.00 42.47 207 GLY A O 1
ATOM 1604 N N . GLN A 1 208 ? -16.190 19.856 12.746 1.00 39.34 208 GLN A N 1
ATOM 1605 C CA . GLN A 1 208 ? -16.327 19.473 11.330 1.00 39.34 208 GLN A CA 1
ATOM 1606 C C . GLN A 1 208 ? -14.994 19.129 10.640 1.00 39.34 208 GLN A C 1
ATOM 1608 O O . GLN A 1 208 ? -13.972 19.787 10.830 1.00 39.34 208 GLN A O 1
ATOM 1613 N N . LEU A 1 209 ? -15.048 18.089 9.799 1.00 44.28 209 LEU A N 1
ATOM 1614 C CA . LEU A 1 209 ? -14.156 17.823 8.665 1.00 44.28 209 LEU A CA 1
ATOM 1615 C C . LEU A 1 209 ? -15.014 17.898 7.388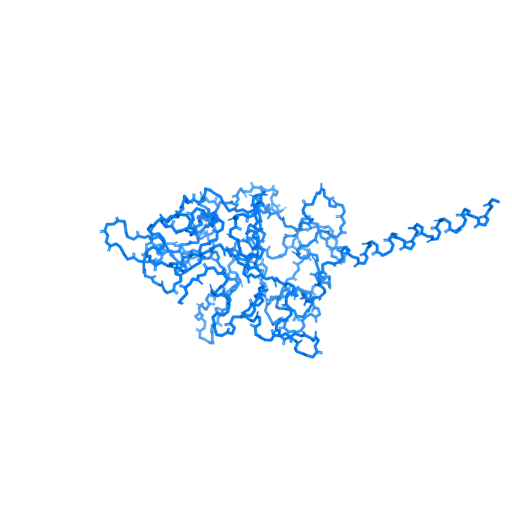 1.00 44.28 209 LEU A C 1
ATOM 1617 O O . LEU A 1 209 ? -16.089 17.299 7.351 1.00 44.28 209 LEU A O 1
ATOM 1621 N N . LEU A 1 210 ? -14.570 18.622 6.354 1.00 38.06 210 LEU A N 1
ATOM 1622 C CA . LEU A 1 210 ? -15.245 18.692 5.050 1.00 38.06 210 LEU A CA 1
ATOM 1623 C C . LEU A 1 210 ? -14.729 17.568 4.133 1.00 38.06 210 LEU A C 1
ATOM 1625 O O . LEU A 1 210 ? -13.642 17.686 3.577 1.00 38.06 210 LEU A O 1
ATOM 1629 N N . GLY A 1 211 ? -15.511 16.493 3.975 1.00 37.22 211 GLY A N 1
ATOM 1630 C CA . GLY A 1 211 ? -15.264 15.426 2.991 1.00 37.22 211 GLY A CA 1
ATOM 1631 C C . GLY A 1 211 ? -15.548 14.010 3.512 1.00 37.22 211 GLY A C 1
ATOM 1632 O O . GLY A 1 211 ? -15.187 13.643 4.622 1.00 37.22 211 GLY A O 1
ATOM 1633 N N . ASN A 1 212 ? -16.212 13.203 2.695 1.00 40.28 212 ASN A N 1
ATOM 1634 C CA . ASN A 1 212 ? -16.733 11.845 2.911 1.00 40.28 212 ASN A CA 1
ATOM 1635 C C . ASN A 1 212 ? -15.670 10.714 2.956 1.00 40.28 212 ASN A C 1
ATOM 1637 O O . ASN A 1 212 ? -15.890 9.646 2.390 1.00 40.28 212 ASN A O 1
ATOM 1641 N N . THR A 1 213 ? -14.526 10.923 3.617 1.00 45.38 213 THR A N 1
ATOM 1642 C CA . THR A 1 213 ? -13.372 9.989 3.616 1.00 45.38 213 THR A CA 1
ATOM 1643 C C . THR A 1 213 ? -12.764 9.698 5.003 1.00 45.38 213 THR A C 1
ATOM 1645 O O . THR A 1 213 ? -11.642 9.212 5.103 1.00 45.38 213 THR A O 1
ATOM 1648 N N . ALA A 1 214 ? -13.494 9.929 6.099 1.00 51.97 214 ALA A N 1
ATOM 1649 C CA . ALA A 1 214 ? -12.984 9.813 7.477 1.00 51.97 214 ALA A CA 1
ATOM 1650 C C . ALA A 1 214 ? -13.102 8.411 8.135 1.00 51.97 214 ALA A C 1
ATOM 1652 O O . ALA A 1 214 ? -13.114 8.320 9.366 1.00 51.97 214 ALA A O 1
ATOM 1653 N N . ASP A 1 215 ? -13.186 7.323 7.361 1.00 54.50 215 ASP A N 1
ATOM 1654 C CA . ASP A 1 215 ? -13.732 6.056 7.881 1.00 54.50 215 ASP A CA 1
ATOM 1655 C C . ASP A 1 215 ? -12.708 4.967 8.284 1.00 54.50 215 ASP A C 1
ATOM 1657 O O . ASP A 1 215 ? -13.082 4.080 9.048 1.00 54.50 215 ASP A O 1
ATOM 1661 N N . HIS A 1 216 ? -11.437 4.993 7.844 1.00 69.56 216 HIS A N 1
ATOM 1662 C CA . HIS A 1 216 ? -10.470 3.906 8.142 1.00 69.56 216 HIS A CA 1
ATOM 1663 C C . HIS A 1 216 ? -9.015 4.361 8.388 1.00 69.56 216 HIS A C 1
ATOM 1665 O O . HIS A 1 216 ? -8.242 4.440 7.429 1.00 69.56 216 HIS A O 1
ATOM 1671 N N . PRO A 1 217 ? -8.606 4.638 9.645 1.00 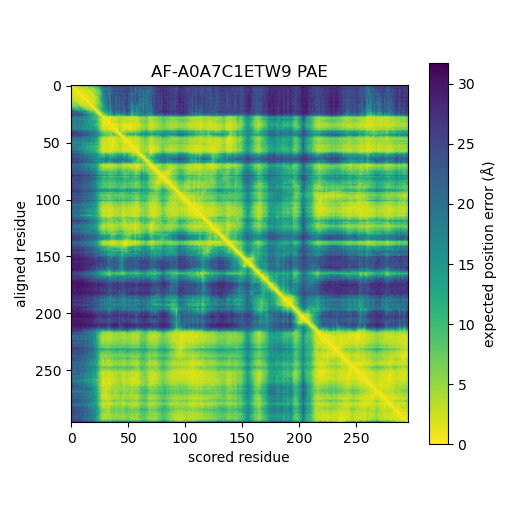75.38 217 PRO A N 1
ATOM 1672 C CA . PRO A 1 217 ? -7.256 5.096 9.954 1.00 75.38 217 PRO A CA 1
ATOM 1673 C C . PRO A 1 217 ? -6.244 3.992 9.707 1.00 75.38 217 PRO A C 1
ATOM 1675 O O . PRO A 1 217 ? -6.512 2.827 9.988 1.00 75.38 217 PRO A O 1
ATOM 1678 N N . ILE A 1 218 ? -5.078 4.378 9.207 1.00 81.44 218 ILE A N 1
ATOM 1679 C CA . ILE A 1 218 ? -3.954 3.485 8.926 1.00 81.44 218 ILE A CA 1
ATOM 1680 C C . ILE A 1 218 ? -2.762 3.857 9.804 1.00 81.44 218 ILE A C 1
ATOM 1682 O O . ILE A 1 218 ? -2.674 4.974 10.314 1.00 81.44 218 ILE A O 1
ATOM 1686 N N . SER A 1 219 ? -1.860 2.901 10.003 1.00 86.44 219 SER A N 1
ATOM 1687 C CA . SER A 1 219 ? -0.753 2.996 10.953 1.00 86.44 219 SER A CA 1
ATOM 1688 C C . SER A 1 219 ? -1.203 3.293 12.383 1.00 86.44 219 SER A C 1
ATOM 1690 O O . SER A 1 219 ? -0.506 3.954 13.144 1.00 86.44 219 SER A O 1
ATOM 1692 N N . ILE A 1 220 ? -2.370 2.777 12.778 1.00 86.81 220 ILE A N 1
ATOM 1693 C CA . ILE A 1 220 ? -2.869 2.869 14.152 1.00 86.81 220 ILE A CA 1
ATOM 1694 C C . ILE A 1 220 ? -2.861 1.506 14.841 1.00 86.81 220 ILE A C 1
ATOM 1696 O O . ILE A 1 220 ? -3.068 0.472 14.206 1.00 86.81 220 ILE A O 1
ATOM 1700 N N . ASN A 1 221 ? -2.707 1.510 16.165 1.00 90.69 221 ASN A N 1
ATOM 1701 C CA . ASN A 1 221 ? -2.989 0.329 16.970 1.00 90.69 221 ASN A CA 1
ATOM 1702 C C . ASN A 1 221 ? -4.513 0.169 17.100 1.00 90.69 221 ASN A C 1
ATOM 1704 O O . ASN A 1 221 ? -5.195 0.995 17.710 1.00 90.69 221 ASN A O 1
ATOM 1708 N N . TYR A 1 222 ? -5.052 -0.881 16.491 1.00 91.94 222 TYR A N 1
ATOM 1709 C CA . TYR A 1 222 ? -6.485 -1.135 16.440 1.00 91.94 222 TYR A CA 1
ATOM 1710 C C . TYR A 1 222 ? -7.043 -1.685 17.753 1.00 91.94 222 TYR A C 1
ATOM 1712 O O . TYR A 1 222 ? -8.179 -1.372 18.106 1.00 91.94 222 TYR A O 1
ATOM 1720 N N . ASP A 1 223 ? -6.247 -2.418 18.529 1.00 92.50 223 ASP A N 1
ATOM 1721 C CA . ASP A 1 223 ? -6.680 -2.947 19.827 1.00 92.50 223 ASP A CA 1
ATOM 1722 C C . ASP A 1 223 ? -6.972 -1.818 20.826 1.00 92.50 223 ASP A C 1
ATOM 1724 O O . ASP A 1 223 ? -7.918 -1.906 21.616 1.00 92.50 223 ASP A O 1
ATOM 1728 N N . ASN A 1 224 ? -6.248 -0.697 20.729 1.00 91.81 224 ASN A N 1
ATOM 1729 C CA . ASN A 1 224 ? -6.576 0.527 21.465 1.00 91.81 224 ASN A CA 1
ATOM 1730 C C . ASN A 1 224 ? -7.964 1.064 21.092 1.00 91.81 224 ASN A C 1
ATOM 1732 O O . ASN A 1 224 ? -8.697 1.530 21.958 1.00 91.81 224 ASN A O 1
ATOM 1736 N N . VAL A 1 225 ? -8.349 0.988 19.815 1.00 90.00 225 VAL A N 1
ATOM 1737 C CA . VAL A 1 225 ? -9.676 1.422 19.357 1.00 90.00 225 VAL A CA 1
ATOM 1738 C C . VAL A 1 225 ? -10.756 0.464 19.854 1.00 90.00 225 VAL A C 1
ATOM 1740 O O . VAL A 1 225 ? -11.786 0.920 20.343 1.00 90.00 225 VAL A O 1
ATOM 1743 N N . VAL A 1 226 ? -10.521 -0.849 19.775 1.00 91.88 226 VAL A N 1
ATOM 1744 C CA . VAL A 1 226 ? -11.462 -1.880 20.250 1.00 91.88 226 VAL A CA 1
ATOM 1745 C C . VAL A 1 226 ? -11.715 -1.758 21.755 1.00 91.88 226 VAL A C 1
ATOM 1747 O O . VAL A 1 226 ? -12.850 -1.902 22.203 1.00 91.88 226 VAL A O 1
ATOM 1750 N N . SER A 1 227 ? -10.678 -1.460 22.537 1.00 92.44 227 SER A N 1
ATOM 1751 C CA . SER A 1 227 ? -10.773 -1.323 23.996 1.00 92.44 227 SER A CA 1
ATOM 1752 C C . SER A 1 227 ? -11.274 0.048 24.472 1.00 92.44 227 SER A C 1
ATOM 1754 O O . SER A 1 227 ? -11.562 0.209 25.659 1.00 92.44 227 SER A O 1
ATOM 1756 N N . ASN A 1 228 ? -11.425 1.033 23.579 1.00 90.69 228 ASN A N 1
ATOM 1757 C CA . ASN A 1 228 ? -11.846 2.384 23.942 1.00 90.69 228 ASN A CA 1
ATOM 1758 C C . ASN A 1 228 ? -13.382 2.486 24.102 1.00 90.69 228 ASN A C 1
ATOM 1760 O O . ASN A 1 228 ? -14.109 2.360 23.111 1.00 90.69 228 ASN A O 1
ATOM 1764 N N . PRO A 1 229 ? -13.915 2.816 25.298 1.00 87.75 229 PRO A N 1
ATOM 1765 C CA . PRO A 1 229 ? -15.363 2.892 25.522 1.00 87.75 229 PRO A CA 1
ATOM 1766 C C . PRO A 1 229 ? -16.084 3.923 24.640 1.00 87.75 229 PRO A C 1
ATOM 1768 O O . PRO A 1 229 ? -17.232 3.711 24.245 1.00 87.75 229 PRO A O 1
ATOM 1771 N N . ALA A 1 230 ? -15.419 5.030 24.295 1.00 85.75 230 ALA A N 1
ATOM 1772 C CA . ALA A 1 230 ? -15.994 6.056 23.430 1.00 85.75 230 ALA A CA 1
ATOM 1773 C C . ALA A 1 230 ? -16.061 5.602 21.960 1.00 85.75 230 ALA A C 1
ATOM 1775 O O . ALA A 1 230 ? -16.974 6.003 21.236 1.00 85.75 230 ALA A O 1
ATOM 1776 N N . ALA A 1 231 ? -15.137 4.737 21.527 1.00 83.75 231 ALA A N 1
ATOM 1777 C CA . ALA A 1 231 ? -15.223 4.081 20.225 1.00 83.75 231 ALA A CA 1
ATOM 1778 C C . ALA A 1 231 ? -16.335 3.027 20.219 1.00 83.75 231 ALA A C 1
ATOM 1780 O O . ALA A 1 231 ? -17.141 3.003 19.288 1.00 83.75 231 ALA A O 1
ATOM 1781 N N . ALA A 1 232 ? -16.421 2.213 21.279 1.00 83.62 232 ALA A N 1
ATOM 1782 C CA . ALA A 1 232 ? -17.470 1.214 21.466 1.00 83.62 232 ALA A CA 1
ATOM 1783 C C . ALA A 1 232 ? -18.867 1.820 21.328 1.00 83.62 232 ALA A C 1
ATOM 1785 O O . ALA A 1 232 ? -19.639 1.376 20.483 1.00 83.62 232 ALA A O 1
ATOM 1786 N N . GLY A 1 233 ? -19.152 2.902 22.056 1.00 79.00 233 GLY A N 1
ATOM 1787 C CA . GLY A 1 233 ? -20.461 3.557 22.032 1.00 79.00 233 GLY A CA 1
ATOM 1788 C C . GLY A 1 233 ? -20.886 4.135 20.675 1.00 79.00 233 GLY A C 1
ATOM 1789 O O . GLY A 1 233 ? -22.081 4.311 20.457 1.00 79.00 233 GLY A O 1
ATOM 1790 N N . LYS A 1 234 ? -19.945 4.412 19.759 1.00 79.88 234 LYS A N 1
ATOM 1791 C CA . LYS A 1 234 ? -20.233 5.068 18.471 1.00 79.88 234 LYS A CA 1
ATOM 1792 C C . LYS A 1 234 ? -20.082 4.157 17.251 1.00 79.88 234 LYS A C 1
ATOM 1794 O O . LYS A 1 234 ? -20.873 4.268 16.322 1.00 79.88 234 LYS A O 1
ATOM 1799 N N . PHE A 1 235 ? -19.075 3.287 17.238 1.00 80.75 235 PHE A N 1
ATOM 1800 C CA . PHE A 1 235 ? -18.697 2.493 16.062 1.00 80.75 235 PHE A CA 1
ATOM 1801 C C . PHE A 1 235 ? -18.787 0.986 16.284 1.00 80.75 235 PHE A C 1
ATOM 1803 O O . PHE A 1 235 ? -18.584 0.239 15.328 1.00 80.75 235 PHE A O 1
ATOM 1810 N N . GLN A 1 236 ? -19.042 0.541 17.522 1.00 88.06 236 GLN A N 1
ATOM 1811 C CA . GLN A 1 236 ? -19.131 -0.876 17.892 1.00 88.06 236 GLN A CA 1
ATOM 1812 C C . GLN A 1 236 ? -17.994 -1.729 17.269 1.00 88.06 236 GLN A C 1
ATOM 1814 O O . GLN A 1 236 ? -18.268 -2.722 16.584 1.00 88.06 236 GLN A O 1
ATOM 1819 N N . PRO A 1 237 ? -16.711 -1.322 17.413 1.00 89.81 237 PRO A N 1
ATOM 1820 C CA . PRO A 1 237 ? -15.594 -2.112 16.927 1.00 89.81 237 PRO A CA 1
ATOM 1821 C C . PRO A 1 237 ? -15.487 -3.412 17.734 1.00 89.81 237 PRO A C 1
ATOM 1823 O O . PRO A 1 237 ? -15.842 -3.475 18.911 1.00 89.81 237 PRO A O 1
ATOM 1826 N N . LYS A 1 238 ? -14.966 -4.453 17.098 1.00 92.69 238 LYS A N 1
ATOM 1827 C CA . LYS A 1 238 ? -14.662 -5.749 17.707 1.00 92.69 238 LYS A CA 1
ATOM 1828 C C . LYS A 1 238 ? -13.272 -6.196 17.277 1.00 92.69 238 LYS A C 1
ATOM 1830 O O . LYS A 1 238 ? -12.741 -5.696 16.291 1.00 92.69 238 LYS A O 1
ATOM 1835 N N . ALA A 1 239 ? -12.723 -7.194 17.964 1.00 91.25 239 ALA A N 1
ATOM 1836 C CA . ALA A 1 239 ? -11.498 -7.848 17.518 1.00 91.25 239 ALA A CA 1
ATOM 1837 C C . ALA A 1 239 ? -11.624 -8.274 16.045 1.00 91.25 239 ALA A C 1
ATOM 1839 O O . ALA A 1 239 ? -12.614 -8.907 15.647 1.00 91.25 239 ALA A O 1
ATOM 1840 N N . ALA A 1 240 ? -10.633 -7.890 15.241 1.00 90.12 240 ALA A N 1
ATOM 1841 C CA . ALA A 1 240 ? -10.656 -8.147 13.816 1.00 90.12 240 ALA A CA 1
ATOM 1842 C C . ALA A 1 240 ? -10.569 -9.653 13.530 1.00 90.12 240 ALA A C 1
ATOM 1844 O O . ALA A 1 240 ? -9.866 -10.396 14.213 1.00 90.12 240 ALA A O 1
ATOM 1845 N N . THR A 1 241 ? -11.280 -10.126 12.507 1.00 89.62 241 THR A N 1
ATOM 1846 C CA . THR A 1 241 ? -11.305 -11.556 12.153 1.00 89.62 241 THR A CA 1
ATOM 1847 C C . THR A 1 241 ? -10.928 -11.779 10.697 1.00 89.62 241 THR A C 1
ATOM 1849 O O . THR A 1 241 ? -11.540 -11.208 9.799 1.00 89.62 241 THR A O 1
ATOM 1852 N N . GLY A 1 242 ? -9.954 -12.656 10.444 1.00 87.38 242 GLY A N 1
ATOM 1853 C CA . GLY A 1 242 ? -9.582 -13.058 9.082 1.00 87.38 242 GLY A CA 1
ATOM 1854 C C . GLY A 1 242 ? -8.990 -11.937 8.222 1.00 87.38 242 GLY A C 1
ATOM 1855 O O . GLY A 1 242 ? -9.126 -11.992 7.004 1.00 87.38 242 GLY A O 1
ATOM 1856 N N . LEU A 1 243 ? -8.365 -10.936 8.848 1.00 90.06 243 LEU A N 1
ATOM 1857 C CA . LEU A 1 243 ? -7.597 -9.883 8.184 1.00 90.06 243 LEU A CA 1
ATOM 1858 C C . LEU A 1 243 ? -6.154 -9.885 8.707 1.00 90.06 243 LEU A C 1
ATOM 1860 O O . LEU A 1 243 ? -5.945 -10.204 9.882 1.00 90.06 243 LEU A O 1
ATOM 1864 N N . PRO A 1 244 ? -5.161 -9.540 7.873 1.00 90.44 244 PRO A N 1
ATOM 1865 C CA . PRO A 1 244 ? -3.784 -9.424 8.321 1.00 90.44 244 PRO A CA 1
ATOM 1866 C C . PRO A 1 244 ? -3.577 -8.123 9.103 1.00 90.44 244 PRO A C 1
ATOM 1868 O O . PRO A 1 244 ? -3.892 -7.035 8.631 1.00 90.44 244 PRO A O 1
ATOM 1871 N N . PHE A 1 245 ? -3.013 -8.241 10.298 1.00 91.62 245 PHE A N 1
ATOM 1872 C CA . PHE A 1 245 ? -2.539 -7.110 11.090 1.00 91.62 245 PHE A CA 1
ATOM 1873 C C . PHE A 1 245 ? -1.020 -7.183 11.230 1.00 91.62 245 PHE A C 1
ATOM 1875 O O . PHE A 1 245 ? -0.405 -8.251 11.099 1.00 91.62 245 PHE A O 1
ATOM 1882 N N . PHE A 1 246 ? -0.413 -6.030 11.471 1.00 90.38 246 PHE A N 1
ATOM 1883 C CA . PHE A 1 246 ? 1.032 -5.848 11.397 1.00 90.38 246 PHE A CA 1
ATOM 1884 C C . PHE A 1 246 ? 1.619 -5.420 12.745 1.00 90.38 246 PHE A C 1
ATOM 1886 O O . PHE A 1 246 ? 0.920 -5.370 13.762 1.00 90.38 246 PHE A O 1
ATOM 1893 N N . GLY A 1 247 ? 2.930 -5.182 12.763 1.00 86.25 247 GLY A N 1
ATOM 1894 C CA . GLY A 1 247 ? 3.701 -5.002 13.992 1.00 86.25 247 GLY A CA 1
ATOM 1895 C C . GLY A 1 247 ? 3.984 -6.320 14.725 1.00 86.25 247 GLY A C 1
ATOM 1896 O O . GLY A 1 247 ? 3.492 -7.389 14.341 1.00 86.25 247 GLY A O 1
ATOM 1897 N N . SER A 1 248 ? 4.800 -6.241 15.781 1.00 85.81 248 SER A N 1
ATOM 1898 C CA . SER A 1 248 ? 5.181 -7.391 16.618 1.00 85.81 248 SER A CA 1
ATOM 1899 C C . SER A 1 248 ? 3.970 -8.074 17.244 1.00 85.81 248 SER A C 1
ATOM 1901 O O . SER A 1 248 ? 3.902 -9.301 17.285 1.00 85.81 248 SER A O 1
ATOM 1903 N N . ASP A 1 249 ? 2.993 -7.265 17.649 1.00 88.50 249 ASP A N 1
ATOM 1904 C CA . ASP A 1 249 ? 1.861 -7.708 18.461 1.00 88.50 249 ASP A CA 1
ATOM 1905 C C . ASP A 1 249 ? 0.622 -8.014 17.609 1.00 88.50 249 ASP A C 1
ATOM 1907 O O . ASP A 1 249 ? -0.401 -8.438 18.132 1.00 88.50 249 ASP A O 1
ATOM 1911 N N . LYS A 1 250 ? 0.717 -7.842 16.279 1.00 90.06 250 LYS A N 1
ATOM 1912 C CA . LYS A 1 250 ? -0.393 -8.042 15.331 1.00 90.06 250 LYS A CA 1
ATOM 1913 C C . LYS A 1 250 ? -1.622 -7.183 15.646 1.00 90.06 250 LYS A C 1
ATOM 1915 O O . LYS A 1 250 ? -2.748 -7.591 15.379 1.00 90.06 250 LYS A O 1
ATOM 1920 N N . SER A 1 251 ? -1.380 -5.966 16.125 1.00 91.38 251 SER A N 1
ATOM 1921 C CA . SER A 1 251 ? -2.413 -4.982 16.470 1.00 91.38 251 SER A CA 1
ATOM 1922 C C . SER A 1 251 ? -2.456 -3.792 15.510 1.00 91.38 251 SER A C 1
ATOM 1924 O O . SER A 1 251 ? -3.355 -2.959 15.612 1.00 91.38 251 SER A O 1
ATOM 1926 N N . MET A 1 252 ? -1.494 -3.671 14.589 1.00 90.75 252 MET A N 1
ATOM 1927 C CA . MET A 1 252 ? -1.417 -2.513 13.698 1.00 90.75 252 MET A CA 1
ATOM 1928 C C . MET A 1 252 ? -2.310 -2.689 12.471 1.00 90.75 252 MET A C 1
ATOM 1930 O O . MET A 1 252 ? -2.159 -3.654 11.715 1.00 90.75 252 MET A O 1
ATOM 1934 N N . LEU A 1 253 ? -3.229 -1.739 12.291 1.00 90.81 253 LEU A N 1
ATOM 1935 C CA . LEU A 1 253 ? -4.062 -1.596 11.102 1.00 90.81 253 LEU A CA 1
ATOM 1936 C C . LEU A 1 253 ? -3.285 -0.791 10.058 1.00 90.81 253 LEU A C 1
ATOM 1938 O O . LEU A 1 253 ? -3.028 0.394 10.256 1.00 90.81 253 LEU A O 1
ATOM 1942 N N . GLU A 1 254 ? -2.924 -1.426 8.948 1.00 89.38 254 GLU A N 1
ATOM 1943 C CA . GLU A 1 254 ? -2.127 -0.822 7.870 1.00 89.38 254 GLU A CA 1
ATOM 1944 C C . GLU A 1 254 ? -2.873 -0.901 6.533 1.00 89.38 254 GLU A C 1
ATOM 1946 O O . GLU A 1 254 ? -3.870 -1.615 6.413 1.00 89.38 254 GLU A O 1
ATOM 1951 N N . CYS A 1 255 ? -2.368 -0.236 5.486 1.00 87.56 255 CYS A N 1
ATOM 1952 C CA . CYS A 1 255 ? -2.934 -0.354 4.132 1.00 87.56 255 CYS A CA 1
ATOM 1953 C C . CYS A 1 255 ? -3.117 -1.822 3.711 1.00 87.56 255 CYS A C 1
ATOM 1955 O O . CYS A 1 255 ? -4.174 -2.213 3.207 1.00 87.56 255 CYS A O 1
ATOM 1957 N N . SER A 1 256 ? -2.106 -2.650 4.000 1.00 90.38 256 SER A N 1
ATOM 1958 C CA . SER A 1 256 ? -2.094 -4.071 3.642 1.00 90.38 256 SER A CA 1
ATOM 1959 C C . SER A 1 256 ? -3.053 -4.939 4.471 1.00 90.38 256 SER A C 1
ATOM 1961 O O . SER A 1 256 ? -3.214 -6.124 4.193 1.00 90.38 256 SER A O 1
ATOM 1963 N N . THR A 1 257 ? -3.723 -4.374 5.483 1.00 91.25 257 THR A N 1
ATOM 1964 C CA . THR A 1 257 ? -4.801 -5.062 6.209 1.00 91.25 257 THR A CA 1
ATOM 1965 C C . THR A 1 257 ? -6.025 -5.224 5.318 1.00 91.25 257 THR A C 1
ATOM 1967 O O . THR A 1 257 ? -6.683 -6.267 5.332 1.00 91.25 257 THR A O 1
ATOM 1970 N N . CYS A 1 258 ? -6.306 -4.208 4.504 1.00 88.38 258 CYS A N 1
ATOM 1971 C CA . CYS A 1 258 ? -7.465 -4.165 3.621 1.00 88.38 258 CYS A CA 1
ATOM 1972 C C . CYS A 1 258 ? -7.110 -4.453 2.165 1.00 88.38 258 CYS A C 1
ATOM 1974 O O . CYS A 1 258 ? -7.973 -4.936 1.442 1.00 88.38 258 CYS A O 1
ATOM 1976 N N . HIS A 1 259 ? -5.877 -4.175 1.743 1.00 87.56 259 HIS A N 1
ATOM 1977 C CA . HIS A 1 259 ? -5.439 -4.265 0.354 1.00 87.56 259 HIS A CA 1
ATOM 1978 C C . HIS A 1 259 ? -4.298 -5.273 0.166 1.00 87.56 259 HIS A C 1
ATOM 1980 O O . HIS A 1 259 ? -3.370 -5.319 0.959 1.00 87.56 259 HIS A O 1
ATOM 1986 N N . ASP A 1 260 ? -4.327 -6.051 -0.911 1.00 88.44 260 ASP A N 1
ATOM 1987 C CA . ASP A 1 260 ? -3.232 -6.927 -1.326 1.00 88.44 260 ASP A CA 1
ATOM 1988 C C . ASP A 1 260 ? -2.971 -6.751 -2.831 1.00 88.44 260 ASP A C 1
ATOM 1990 O O . ASP A 1 260 ? -3.789 -7.183 -3.649 1.00 88.44 260 ASP A O 1
ATOM 1994 N N . PRO A 1 261 ? -1.833 -6.154 -3.237 1.00 85.06 261 PRO A N 1
ATOM 1995 C CA . PRO A 1 261 ? -1.524 -5.910 -4.647 1.00 85.06 261 PRO A CA 1
ATOM 1996 C C . PRO A 1 261 ? -1.417 -7.194 -5.490 1.00 85.06 261 PRO A C 1
ATOM 1998 O O . PRO A 1 261 ? -1.468 -7.115 -6.724 1.00 85.06 261 PRO A O 1
ATOM 2001 N N . HIS A 1 262 ? -1.305 -8.370 -4.858 1.00 88.50 262 HIS A N 1
ATOM 2002 C CA . HIS A 1 262 ? -1.288 -9.665 -5.536 1.00 88.50 262 HIS A CA 1
ATOM 2003 C C . HIS A 1 262 ? -2.677 -10.217 -5.853 1.00 88.50 262 HIS A C 1
ATOM 2005 O O . HIS A 1 262 ? -2.785 -11.144 -6.661 1.00 88.50 262 HIS A O 1
ATOM 2011 N N . VAL A 1 263 ? -3.741 -9.678 -5.251 1.00 86.50 263 VAL A N 1
ATOM 2012 C CA . VAL A 1 263 ? -5.101 -10.160 -5.491 1.00 86.50 263 VAL A CA 1
ATOM 2013 C C . VAL A 1 263 ? -5.531 -9.809 -6.909 1.00 86.50 263 VAL A C 1
ATOM 2015 O O . VAL A 1 263 ? -5.763 -8.649 -7.257 1.00 86.50 263 VAL A O 1
ATOM 2018 N N . ASN A 1 264 ? -5.682 -10.842 -7.739 1.00 84.31 264 ASN A N 1
ATOM 2019 C CA . ASN A 1 264 ? -6.287 -10.708 -9.054 1.00 84.31 264 ASN A CA 1
ATOM 2020 C C . ASN A 1 264 ? -7.802 -10.497 -8.901 1.00 84.31 264 ASN A C 1
ATOM 2022 O O . ASN A 1 264 ? -8.539 -11.426 -8.584 1.00 84.31 264 ASN A O 1
ATOM 2026 N N . TYR A 1 265 ? -8.268 -9.272 -9.140 1.00 80.44 265 TYR A N 1
ATOM 2027 C CA . TYR A 1 265 ? -9.696 -8.926 -9.133 1.00 80.44 265 TYR A CA 1
ATOM 2028 C C . TYR A 1 265 ? -10.215 -8.476 -10.507 1.00 80.44 265 TYR A C 1
ATOM 2030 O O . TYR A 1 265 ? -11.395 -8.158 -10.645 1.00 80.44 265 TYR A O 1
ATOM 2038 N N . VAL A 1 266 ? -9.342 -8.390 -11.516 1.00 74.38 266 VAL A N 1
ATOM 2039 C CA . VAL A 1 266 ? -9.681 -7.820 -12.832 1.00 74.38 266 VAL A CA 1
ATOM 2040 C C . VAL A 1 266 ? -9.724 -8.868 -13.939 1.00 74.38 266 VAL A C 1
ATOM 2042 O O . VAL A 1 266 ? -10.582 -8.774 -14.810 1.00 74.38 266 VAL A O 1
ATOM 2045 N N . ASP A 1 267 ? -8.849 -9.875 -13.904 1.00 78.31 267 ASP A N 1
ATOM 2046 C CA . ASP A 1 267 ? -8.717 -10.862 -14.975 1.00 78.31 267 ASP A CA 1
ATOM 2047 C C . ASP A 1 267 ? -9.405 -12.175 -14.585 1.00 78.31 267 ASP A C 1
ATOM 2049 O O . ASP A 1 267 ? -8.783 -13.099 -14.051 1.00 78.31 267 ASP A O 1
ATOM 2053 N N . THR A 1 268 ? -10.713 -12.245 -14.838 1.00 82.00 268 THR A N 1
ATOM 2054 C CA . THR A 1 268 ? -11.549 -13.420 -14.541 1.00 82.00 268 THR A CA 1
ATOM 2055 C C . THR A 1 268 ? -11.167 -14.648 -15.364 1.00 82.00 268 THR A C 1
ATOM 2057 O O . THR A 1 268 ? -11.361 -15.772 -14.900 1.00 82.00 268 THR A O 1
ATOM 2060 N N . ALA A 1 269 ? -10.577 -14.461 -16.549 1.00 85.00 269 ALA A N 1
ATOM 2061 C CA . ALA A 1 269 ? -10.085 -15.560 -17.376 1.00 85.00 269 ALA A CA 1
ATOM 2062 C C . ALA A 1 269 ? -8.893 -16.272 -16.717 1.00 85.00 269 ALA A C 1
ATOM 2064 O O . ALA A 1 269 ? -8.726 -17.478 -16.885 1.00 85.00 269 ALA A O 1
ATOM 2065 N N . ASN A 1 270 ? -8.113 -15.548 -15.909 1.00 81.75 270 ASN A N 1
ATOM 2066 C CA . ASN A 1 270 ? -6.987 -16.074 -15.139 1.00 81.75 270 ASN A CA 1
ATOM 2067 C C . ASN A 1 270 ? -7.303 -16.205 -13.636 1.00 81.75 270 ASN A C 1
ATOM 2069 O O . ASN A 1 270 ? -6.440 -15.988 -12.781 1.00 81.75 270 ASN A O 1
ATOM 2073 N N . GLY A 1 271 ? -8.549 -16.566 -13.308 1.00 82.88 271 GLY A N 1
ATOM 2074 C CA . GLY A 1 271 ? -8.969 -16.886 -11.939 1.00 82.88 271 GLY A CA 1
ATOM 2075 C C . GLY A 1 271 ? -9.180 -15.675 -11.030 1.00 82.88 271 GLY A C 1
ATOM 2076 O O . GLY A 1 271 ? -9.240 -15.836 -9.813 1.00 82.88 271 GLY A O 1
ATOM 2077 N N . GLY A 1 272 ? -9.272 -14.471 -11.595 1.00 84.62 272 GLY A N 1
ATOM 2078 C CA . GLY A 1 272 ? -9.564 -13.261 -10.840 1.00 84.62 272 GLY A CA 1
ATOM 2079 C C . GLY A 1 272 ? -11.014 -13.182 -10.364 1.00 84.62 272 GLY A C 1
ATOM 2080 O O . GLY A 1 272 ? -11.930 -13.666 -11.030 1.00 84.62 272 GLY A O 1
ATOM 2081 N N . ASP A 1 273 ? -11.227 -12.530 -9.220 1.00 85.75 273 ASP A N 1
ATOM 2082 C CA . ASP A 1 273 ? -12.546 -12.366 -8.603 1.00 85.75 273 ASP A CA 1
ATOM 2083 C C . ASP A 1 273 ? -12.895 -10.878 -8.390 1.00 85.75 273 ASP A C 1
ATOM 2085 O O . ASP A 1 273 ? -12.348 -10.231 -7.488 1.00 85.75 273 ASP A O 1
ATOM 2089 N N . PRO A 1 274 ? -13.849 -10.319 -9.161 1.00 81.19 274 PRO A N 1
ATOM 2090 C CA . PRO A 1 274 ? -14.251 -8.915 -9.062 1.00 81.19 274 PRO A CA 1
ATOM 2091 C C . PRO A 1 274 ? -14.785 -8.495 -7.692 1.00 81.19 274 PRO A C 1
ATOM 2093 O O . PRO A 1 274 ? -14.814 -7.303 -7.386 1.00 81.19 274 PRO A O 1
ATOM 2096 N N . ARG A 1 275 ? -15.201 -9.443 -6.841 1.00 81.75 275 ARG A N 1
ATOM 2097 C CA . ARG A 1 275 ? -15.696 -9.144 -5.488 1.00 81.75 275 ARG A CA 1
ATOM 2098 C C . ARG A 1 275 ? -14.606 -8.603 -4.566 1.00 81.75 275 ARG A C 1
ATOM 2100 O O . ARG A 1 275 ? -14.925 -7.970 -3.561 1.00 81.75 275 ARG A O 1
ATOM 2107 N N . TYR A 1 276 ? -13.343 -8.822 -4.919 1.00 83.00 276 TYR A N 1
ATOM 2108 C CA . TYR A 1 276 ? -12.183 -8.268 -4.237 1.00 83.00 276 TYR A CA 1
ATOM 2109 C C . TYR A 1 276 ? -11.778 -6.902 -4.805 1.00 83.00 276 TYR A C 1
ATOM 2111 O O . TYR A 1 276 ? -10.671 -6.447 -4.574 1.00 83.00 276 TYR A O 1
ATOM 2119 N N . LYS A 1 277 ? -12.620 -6.212 -5.579 1.00 75.81 277 LYS A N 1
ATOM 2120 C CA . LYS A 1 277 ? -12.287 -4.874 -6.078 1.00 75.81 277 LYS A CA 1
ATOM 2121 C C . LYS A 1 277 ? -12.356 -3.810 -4.958 1.00 75.81 277 LYS A C 1
ATOM 2123 O O . LYS A 1 277 ? -13.366 -3.775 -4.257 1.00 75.81 277 LYS A O 1
ATOM 2128 N N . PRO A 1 278 ? -11.387 -2.875 -4.866 1.00 69.62 278 PRO A N 1
ATOM 2129 C CA . PRO A 1 278 ? -10.093 -2.854 -5.553 1.00 69.62 278 PRO A CA 1
ATOM 2130 C C . PRO A 1 278 ? -9.018 -3.602 -4.740 1.00 69.62 278 PRO A C 1
ATOM 2132 O O . PRO A 1 278 ? -8.622 -3.132 -3.675 1.00 69.62 278 PRO A O 1
ATOM 2135 N N . PHE A 1 279 ? -8.545 -4.745 -5.264 1.00 79.94 279 PHE A N 1
ATOM 2136 C CA . PHE A 1 279 ? -7.487 -5.596 -4.683 1.00 79.94 279 PHE A CA 1
ATOM 2137 C C . PHE A 1 279 ? -7.586 -5.778 -3.158 1.00 79.94 279 PHE A C 1
ATOM 2139 O O . PHE A 1 279 ? -6.604 -5.679 -2.435 1.00 79.94 279 PHE A O 1
ATOM 2146 N N . LEU A 1 280 ? -8.794 -5.992 -2.650 1.00 85.31 280 LEU A N 1
ATOM 2147 C CA . LEU A 1 280 ? -9.062 -6.171 -1.235 1.00 85.31 280 LEU A CA 1
ATOM 2148 C C . LEU A 1 280 ? -8.473 -7.496 -0.736 1.00 85.31 280 LEU A C 1
ATOM 2150 O O . LEU A 1 280 ? -8.345 -8.443 -1.502 1.00 85.31 280 LEU A O 1
ATOM 2154 N N . THR A 1 281 ? -8.178 -7.604 0.554 1.00 88.31 281 THR A N 1
ATOM 2155 C CA . THR A 1 281 ? -7.783 -8.868 1.207 1.00 88.31 281 THR A CA 1
ATOM 2156 C C . THR A 1 281 ? -8.980 -9.797 1.440 1.00 88.31 281 THR A C 1
ATOM 2158 O O . THR A 1 281 ? -8.823 -11.011 1.575 1.00 88.31 281 THR A O 1
ATOM 2161 N N . ALA A 1 282 ? -10.200 -9.248 1.442 1.00 86.94 282 ALA A N 1
ATOM 2162 C CA . ALA A 1 282 ? -11.452 -9.995 1.513 1.00 86.94 282 ALA A CA 1
ATOM 2163 C C . ALA A 1 282 ? -12.559 -9.327 0.672 1.00 86.94 282 ALA A C 1
ATOM 2165 O O . ALA A 1 282 ? -12.542 -8.106 0.499 1.00 86.94 282 ALA A O 1
ATOM 2166 N N . PRO A 1 283 ? -13.564 -10.083 0.186 1.00 85.88 283 PRO A N 1
ATOM 2167 C CA . PRO A 1 283 ? -14.688 -9.505 -0.541 1.00 85.88 283 PRO A CA 1
ATOM 2168 C C . PRO A 1 283 ? -15.460 -8.504 0.319 1.00 85.88 283 PRO A C 1
ATOM 2170 O O . PRO A 1 283 ? -15.758 -8.792 1.478 1.00 85.88 283 PRO A O 1
ATOM 2173 N N . ASN A 1 284 ? -15.885 -7.383 -0.266 1.00 83.62 284 ASN A N 1
ATOM 2174 C CA . ASN A 1 284 ? -16.771 -6.427 0.413 1.00 83.62 284 ASN A CA 1
ATOM 2175 C C . ASN A 1 284 ? -18.251 -6.558 -0.002 1.00 83.62 284 ASN A C 1
ATOM 2177 O O . ASN A 1 284 ? -19.051 -5.635 0.166 1.00 83.62 284 ASN A O 1
ATOM 2181 N N . ALA A 1 285 ? -18.642 -7.714 -0.545 1.00 83.81 285 ALA A N 1
ATOM 2182 C CA . ALA A 1 285 ? -20.045 -8.008 -0.826 1.00 83.81 285 ALA A CA 1
ATOM 2183 C C . ALA A 1 285 ? -20.867 -7.911 0.470 1.00 83.81 285 ALA A C 1
ATOM 2185 O O . ALA A 1 285 ? -20.478 -8.468 1.495 1.00 83.81 285 ALA A O 1
ATOM 2186 N N . SER A 1 286 ? -21.979 -7.174 0.440 1.00 85.25 286 SER A N 1
ATOM 2187 C CA . SER A 1 286 ? -22.853 -6.967 1.605 1.00 85.25 286 SER A CA 1
ATOM 2188 C C . SER A 1 286 ? -22.132 -6.438 2.858 1.00 85.25 286 SER A C 1
ATOM 2190 O O . SER A 1 286 ? -22.488 -6.809 3.971 1.00 85.25 286 SER A O 1
ATOM 2192 N N . SER A 1 287 ? -21.115 -5.575 2.707 1.00 84.75 287 SER A N 1
ATOM 2193 C CA . SER A 1 287 ? -20.281 -5.077 3.822 1.00 84.75 287 SER A CA 1
ATOM 2194 C C . SER A 1 287 ? -19.477 -6.163 4.559 1.00 84.75 287 SER A C 1
ATOM 2196 O O . SER A 1 287 ? -19.081 -5.953 5.707 1.00 84.75 287 SER A O 1
ATOM 2198 N N . ALA A 1 288 ? -19.223 -7.324 3.941 1.00 85.69 288 ALA A N 1
ATOM 2199 C CA . ALA A 1 288 ? -18.503 -8.430 4.583 1.00 85.69 288 ALA A CA 1
ATOM 2200 C C . ALA A 1 288 ? -17.109 -8.037 5.104 1.00 85.69 288 ALA A C 1
ATOM 2202 O O . ALA A 1 288 ? -16.663 -8.585 6.113 1.00 85.69 288 ALA A O 1
ATOM 2203 N N . LEU A 1 289 ? -16.449 -7.059 4.472 1.00 85.94 289 LEU A N 1
ATOM 2204 C CA . LEU A 1 289 ? -15.188 -6.510 4.965 1.00 85.94 289 LEU A CA 1
ATOM 2205 C C . LEU A 1 289 ? -15.397 -5.687 6.247 1.00 85.94 289 LEU A C 1
ATOM 2207 O O . LEU A 1 289 ? -14.672 -5.870 7.219 1.00 85.94 289 LEU A O 1
ATOM 2211 N N . CYS A 1 290 ? -16.438 -4.851 6.307 1.00 86.06 290 CYS A N 1
ATOM 2212 C CA . CYS A 1 290 ? -16.767 -4.070 7.506 1.00 86.06 290 CYS A CA 1
ATOM 2213 C C . CYS A 1 290 ? -17.040 -4.978 8.715 1.00 86.06 290 CYS A C 1
ATOM 2215 O O . CYS A 1 290 ? -16.569 -4.709 9.818 1.00 86.06 290 CYS A O 1
ATOM 2217 N N . PHE A 1 291 ? -17.747 -6.094 8.502 1.00 89.38 291 PHE A N 1
ATOM 2218 C CA . PHE A 1 291 ? -18.051 -7.081 9.545 1.00 89.38 291 PHE A CA 1
ATOM 2219 C C . PHE A 1 291 ? -16.826 -7.830 10.076 1.00 89.38 291 PHE A C 1
ATOM 2221 O O . PHE A 1 291 ? -16.943 -8.585 11.047 1.00 89.38 291 PHE A O 1
ATOM 2228 N N . ARG A 1 292 ? -15.643 -7.641 9.479 1.00 90.38 292 ARG A N 1
ATOM 2229 C CA . ARG A 1 292 ? -14.399 -8.144 10.065 1.00 90.38 292 ARG A CA 1
ATOM 2230 C C . ARG A 1 292 ? -14.024 -7.382 11.325 1.00 90.38 292 ARG A C 1
ATOM 2232 O O . ARG A 1 292 ? -13.508 -8.025 12.229 1.00 90.38 292 ARG A O 1
ATOM 2239 N N . CYS A 1 293 ? -14.369 -6.098 11.400 1.00 90.06 293 CYS A N 1
ATOM 2240 C CA . CYS A 1 293 ? -13.936 -5.162 12.440 1.00 90.06 293 CYS A CA 1
ATOM 2241 C C . CYS A 1 293 ? -15.101 -4.520 13.212 1.00 90.06 293 CYS A C 1
ATOM 2243 O O . CYS A 1 293 ? -14.914 -4.065 14.331 1.00 90.06 293 CYS A O 1
ATOM 2245 N N . HIS A 1 294 ? -16.316 -4.501 12.665 1.00 88.94 294 HIS A N 1
ATOM 2246 C CA . HIS A 1 294 ? -17.468 -3.848 13.292 1.00 88.94 294 HIS A CA 1
ATOM 2247 C C . HIS A 1 294 ? -18.627 -4.810 13.529 1.00 88.94 294 HIS A C 1
ATOM 2249 O O . HIS A 1 294 ? -18.829 -5.776 12.784 1.00 88.94 294 HIS A O 1
ATOM 2255 N N . ILE A 1 295 ? -19.409 -4.507 14.561 1.00 88.06 295 ILE A N 1
ATOM 2256 C CA . ILE A 1 295 ? -20.766 -5.013 14.747 1.00 88.06 295 ILE A CA 1
ATOM 2257 C C . ILE A 1 295 ? -21.693 -3.935 14.163 1.00 88.06 295 ILE A C 1
ATOM 2259 O O . ILE A 1 295 ? -21.870 -2.888 14.779 1.00 88.06 295 ILE A O 1
ATOM 2263 N N . LYS A 1 296 ? -22.195 -4.146 12.939 1.00 70.00 296 LYS A N 1
ATOM 2264 C CA . LYS A 1 296 ? -23.221 -3.273 12.337 1.00 70.00 296 LYS A CA 1
ATOM 2265 C C . LYS A 1 296 ? -24.617 -3.709 12.754 1.00 70.00 296 LYS A C 1
ATOM 2267 O O . LYS A 1 296 ? -24.819 -4.939 12.871 1.00 70.00 296 LYS A O 1
#

Secondary structure (DSSP, 8-state):
-HHHHHHHHHHHHHHHHHHHHHTS--GGGGGSTT--STT-TT-SSS-BSS---SSTTTB--SS--SSS-BSS-SSEEEETTTTEEEE--EE----TTSPPPSS--HHHHHHHHHSSSSS-TT--SS--TTT-SSTT-S-BGGGTTSTT---EE-TTS-EE--TT--S-HHHHSGGG-GGG--TTTHHHHHHHHH-EE------TTT----SS--S--SSEEHHHHHH-HHHHHHH-B----SS--BTTTT-EE-HHHHB-TT---S-GGGT--GGGTTTBSS--GGGTTGGGTB--

Mean predicted aligned error: 12.81 Å

pLDDT: mean 70.07, std 17.46, range [31.97, 92.69]

Sequence (296 aa):
MKRKVILFIVLSFIIMIVYQAFAKGPSGVRYTRHNLANWNTNADHFRSTNVNEVCVFCHTPHMAAGWPLWNRDVDVRVDRTTGNATPVVFIAYTTNYTPMPTSLSYETLLCMSCHDGVSSMGVLHNNPNTVGDGINNIQFIGNADQIGDISSFDANGFRLTGFADIGDASVFGGAMLPGFQDRATGAYSYYQNYGMMFAPYKDPSTGQLLGNTADHPISINYDNVVSNPAAAGKFQPKAATGLPFFGSDKSMLECSTCHDPHVNYVDTANGGDPRYKPFLTAPNASSALCFRCHIK